Protein AF-A0A0G1CWF1-F1 (afdb_monomer)

Secondary structure (DSSP, 8-state):
-EEEE-B-TTS-BSS-HHHHHHHHHTT-EEEEES-TT-GGGHHHHTTTPEEES-HHHHHHH-SEEE-SSPPPHHHHHH--SSS-EEEE---GGG-HHHHHHHHHTTPEEEEGGGSTTHHHH-STT--HHHHHHHHHHHHHHHHHHGGGHHHH-HHHHHHEEEETTEE--HHHHHHHT--B---

Sequence (183 aa):
MTISVLQGQRHEVDMTSQSISVLVQNRHTVLIEGDATKPELRPYLNIGAYIINTKEELLDRGDLIVKTSCPDLAEIDNLSGKDKILFTEISLKKNETLIRKIIDQKISLFDYSQIKGLTKRFGPRTSRVEFSNFILPFLLELADKGLKALVEDEVLRNALMIMHGKVFNNELASLFHLPCHEF

pLDDT: mean 91.49, std 9.63, range [53.12, 98.5]

Foldseek 3Di:
DEEFFEAAPVSHTLADLVLVLVCVVVVYAYEYEDDPVDPNCVSNVVSPHHYDDDLLVRLQPHQEYEYAADDDQVSLVSNADPNREYEYADDLVVQVVVVQSCLVRQYWYFHLVLQPPPVVVDDPPDDSHVVSVVCSVVVNLCRPQNPNSVVVDPSRLSRTAGGRNAGADPVNCVVNVHDHDHD

Mean predicted aligned error: 4.01 Å

Solvent-accessible surface area (backbone atoms only — not comparable to full-atom values): 9940 Å² total; per-residue (Å²): 83,32,34,18,36,35,50,31,100,82,77,40,64,52,55,40,51,71,54,49,35,52,46,36,74,73,68,29,49,42,38,33,55,40,59,77,86,40,75,89,47,45,63,36,48,77,53,71,35,44,63,33,75,45,69,57,62,40,37,50,65,25,40,38,36,40,34,75,44,60,80,54,66,67,59,56,68,36,55,58,68,83,82,32,34,42,41,26,36,72,63,66,96,83,34,60,71,51,51,53,48,37,32,77,62,27,36,24,34,30,30,54,70,55,27,85,65,46,68,83,69,53,58,102,80,56,50,58,60,61,52,24,62,64,48,43,64,58,51,50,42,39,51,76,49,41,80,62,32,50,80,78,33,68,60,58,47,57,14,35,38,30,51,69,46,42,33,51,27,65,68,63,16,64,76,69,76,46,75,64,45,86,133

Radius of gyration: 15.62 Å; Cα contacts (8 Å, |Δi|>4): 336; chains: 1; bounding box: 34×30×42 Å

Nearest PDB structures (foldseek):
  1x13-assembly1_A  TM=8.250E-01  e=1.780E-08  Escherichia coli
  1x14-assembly1_A  TM=7.889E-01  e=1.073E-08  Escherichia coli
  1x15-assembly1_A  TM=7.879E-01  e=2.444E-08  Escherichia coli
  1x15-assembly1_B  TM=8.292E-01  e=7.640E-08  Escherichia coli
  4dio-assembly1_B  TM=8.276E-01  e=9.620E-07  Sinorhizobium meliloti SM11

Structure (mmCIF, N/CA/C/O backbone):
data_AF-A0A0G1CWF1-F1
#
_entry.id   AF-A0A0G1CWF1-F1
#
loop_
_atom_site.group_PDB
_atom_site.id
_atom_site.type_symbol
_atom_site.label_atom_id
_atom_site.label_alt_id
_atom_site.label_comp_id
_atom_site.label_asym_id
_atom_site.label_entity_id
_atom_site.label_seq_id
_atom_site.pdbx_PDB_ins_code
_atom_site.Cartn_x
_atom_site.Cartn_y
_atom_site.Cartn_z
_atom_site.occupancy
_atom_site.B_iso_or_equiv
_atom_site.auth_seq_id
_atom_site.auth_comp_id
_atom_site.auth_asym_id
_atom_site.auth_atom_id
_atom_site.pdbx_PDB_model_num
ATOM 1 N N . MET A 1 1 ? -8.438 -4.152 -9.722 1.00 94.56 1 MET A N 1
ATOM 2 C CA . MET A 1 1 ? -7.927 -2.973 -9.002 1.00 94.56 1 MET A CA 1
ATOM 3 C C . MET A 1 1 ? -6.639 -2.505 -9.665 1.00 94.56 1 MET A C 1
ATOM 5 O O . MET A 1 1 ? -5.923 -3.345 -10.212 1.00 94.56 1 MET A O 1
ATOM 9 N N . THR A 1 2 ? -6.373 -1.202 -9.654 1.00 97.81 2 THR A N 1
ATOM 10 C CA . THR A 1 2 ? -5.096 -0.609 -10.067 1.00 97.81 2 THR A CA 1
ATOM 11 C C . THR A 1 2 ? -4.207 -0.425 -8.841 1.00 97.81 2 THR A C 1
ATOM 13 O O . THR A 1 2 ? -4.623 0.182 -7.858 1.00 97.81 2 THR A O 1
ATOM 16 N N . ILE A 1 3 ? -2.988 -0.954 -8.886 1.00 98.25 3 ILE A N 1
ATOM 17 C CA . ILE A 1 3 ? -2.026 -0.933 -7.785 1.00 98.25 3 ILE A CA 1
ATOM 18 C C . ILE A 1 3 ? -0.845 -0.070 -8.204 1.00 98.25 3 ILE A C 1
ATOM 20 O O . ILE A 1 3 ? -0.201 -0.361 -9.210 1.00 98.25 3 ILE A O 1
ATOM 24 N N . SER A 1 4 ? -0.547 0.961 -7.427 1.00 97.81 4 SER A N 1
ATOM 25 C CA . SER A 1 4 ? 0.579 1.858 -7.665 1.00 97.81 4 SER A CA 1
ATOM 26 C C . SER A 1 4 ? 1.691 1.575 -6.666 1.00 97.81 4 SER A C 1
ATOM 28 O O . SER A 1 4 ? 1.478 1.653 -5.459 1.00 97.81 4 SER A O 1
ATOM 30 N N . VAL A 1 5 ? 2.881 1.251 -7.164 1.00 96.31 5 VAL A N 1
ATOM 31 C CA . VAL A 1 5 ? 4.062 0.952 -6.347 1.00 96.31 5 VAL A CA 1
ATOM 32 C C . VAL A 1 5 ? 5.087 2.054 -6.552 1.00 96.31 5 VAL A C 1
ATOM 34 O O . VAL A 1 5 ? 5.594 2.251 -7.661 1.00 96.31 5 VAL A O 1
ATOM 37 N N . LEU A 1 6 ? 5.368 2.785 -5.477 1.00 93.06 6 LEU A N 1
ATOM 38 C CA . LEU A 1 6 ? 6.311 3.894 -5.498 1.00 93.06 6 LEU A CA 1
ATOM 39 C C . LEU A 1 6 ? 7.755 3.399 -5.360 1.00 93.06 6 LEU A C 1
ATOM 41 O O . LEU A 1 6 ? 8.032 2.244 -5.018 1.00 93.06 6 LEU A O 1
ATOM 45 N N . GLN A 1 7 ? 8.690 4.299 -5.649 1.00 87.81 7 GLN A N 1
ATOM 46 C CA . GLN A 1 7 ? 10.090 4.111 -5.315 1.00 87.81 7 GLN A CA 1
ATOM 47 C C . GLN A 1 7 ? 10.358 4.563 -3.878 1.00 87.81 7 GLN A C 1
ATOM 49 O O . GLN A 1 7 ? 9.904 5.622 -3.424 1.00 87.81 7 GLN A O 1
ATOM 54 N N . GLY A 1 8 ? 11.149 3.760 -3.171 1.00 75.75 8 GLY A N 1
ATOM 55 C CA . GLY A 1 8 ? 11.673 4.103 -1.858 1.00 75.75 8 GLY A CA 1
ATOM 56 C C . GLY A 1 8 ? 12.816 5.120 -1.943 1.00 75.7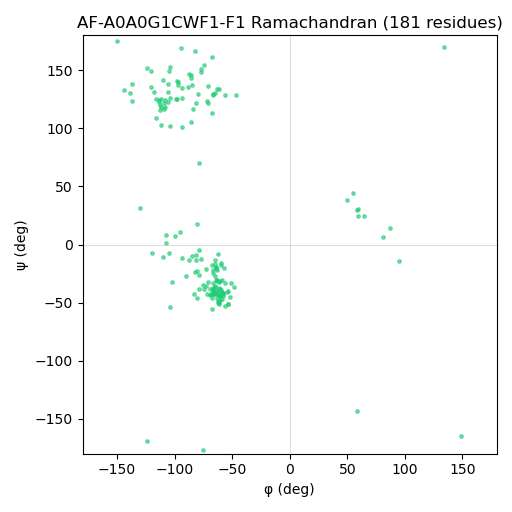5 8 GLY A C 1
ATOM 57 O O . GLY A 1 8 ? 13.233 5.563 -3.014 1.00 75.75 8 GLY A O 1
ATOM 58 N N . GLN A 1 9 ? 13.407 5.447 -0.792 1.00 65.06 9 GLN A N 1
ATOM 59 C CA . GLN A 1 9 ? 14.439 6.493 -0.671 1.00 65.06 9 GLN A CA 1
ATOM 60 C C . GLN A 1 9 ? 15.711 6.271 -1.511 1.00 65.06 9 GLN A C 1
ATOM 62 O O . GLN A 1 9 ? 16.496 7.197 -1.692 1.00 65.06 9 GLN A O 1
ATOM 67 N N . ARG A 1 10 ? 15.944 5.053 -2.013 1.00 63.88 10 ARG A N 1
ATOM 68 C CA . ARG A 1 10 ? 17.096 4.717 -2.867 1.00 63.88 10 ARG A CA 1
ATOM 69 C C . ARG A 1 10 ? 16.785 4.769 -4.367 1.00 63.88 10 ARG A C 1
ATOM 71 O O . ARG A 1 10 ? 17.613 4.321 -5.151 1.00 63.88 10 ARG A O 1
ATOM 78 N N . HIS A 1 11 ? 15.624 5.301 -4.761 1.00 71.12 11 HIS A N 1
ATOM 79 C CA . HIS A 1 11 ? 15.117 5.257 -6.143 1.00 71.12 11 HIS A CA 1
ATOM 80 C C . HIS A 1 11 ? 14.958 3.831 -6.678 1.00 71.12 11 HIS A C 1
ATOM 82 O O . HIS A 1 11 ? 15.101 3.557 -7.868 1.00 71.12 11 HIS A O 1
ATOM 88 N N . GLU A 1 12 ? 14.676 2.904 -5.769 1.00 80.44 12 GLU A N 1
ATOM 89 C CA . GLU A 1 12 ? 14.435 1.512 -6.089 1.00 80.44 12 GLU A CA 1
ATOM 90 C C . GLU A 1 12 ? 12.956 1.208 -5.867 1.00 80.44 12 GLU A C 1
ATOM 92 O O . GLU A 1 12 ? 12.359 1.697 -4.910 1.00 80.44 12 GLU A O 1
ATOM 97 N N . VAL A 1 13 ? 12.374 0.391 -6.744 1.00 83.88 13 VAL A N 1
ATOM 98 C CA . VAL A 1 13 ? 10.984 -0.062 -6.609 1.00 83.88 13 VAL A CA 1
ATOM 99 C C . VAL A 1 13 ? 10.835 -0.848 -5.310 1.00 83.88 13 VAL A C 1
ATOM 101 O O . VAL A 1 13 ? 11.650 -1.728 -5.025 1.00 83.88 13 VAL A O 1
ATOM 104 N N . ASP A 1 14 ? 9.786 -0.542 -4.552 1.00 83.75 14 ASP A N 1
ATOM 105 C CA . ASP A 1 14 ? 9.540 -1.084 -3.212 1.00 83.75 14 ASP A CA 1
ATOM 106 C C . ASP A 1 14 ? 9.221 -2.587 -3.178 1.00 83.75 14 ASP A C 1
ATOM 108 O O . ASP A 1 14 ? 9.374 -3.246 -2.148 1.00 83.75 14 ASP A O 1
ATOM 112 N N . MET A 1 15 ? 8.854 -3.152 -4.328 1.00 91.00 15 MET A N 1
ATOM 113 C CA . MET A 1 15 ? 8.596 -4.576 -4.511 1.00 91.00 15 MET A CA 1
ATOM 114 C C . MET A 1 15 ? 9.453 -5.170 -5.623 1.00 91.00 15 MET A C 1
ATOM 116 O O . MET A 1 15 ? 9.807 -4.480 -6.571 1.00 91.00 15 MET A O 1
ATOM 120 N N . THR A 1 16 ? 9.766 -6.463 -5.537 1.00 93.56 16 THR A N 1
ATOM 121 C CA . THR A 1 16 ? 10.470 -7.188 -6.607 1.00 93.56 16 THR A CA 1
ATOM 122 C C . THR A 1 16 ? 9.563 -7.489 -7.800 1.00 93.56 16 THR A C 1
ATOM 124 O O . THR A 1 16 ? 8.352 -7.664 -7.654 1.00 93.56 16 THR A O 1
ATOM 127 N N . SER A 1 17 ? 10.150 -7.647 -8.989 1.00 95.56 17 SER A N 1
ATOM 128 C CA . SER A 1 17 ? 9.401 -8.030 -10.191 1.00 95.56 17 SER A CA 1
ATOM 129 C C . SER A 1 17 ? 8.704 -9.388 -10.039 1.00 95.56 17 SER A C 1
ATOM 131 O O . SER A 1 17 ? 7.610 -9.571 -10.561 1.00 95.56 17 SER A O 1
ATOM 133 N N . GLN A 1 18 ? 9.267 -10.327 -9.273 1.00 95.88 18 GLN A N 1
ATOM 134 C CA . GLN A 1 18 ? 8.621 -11.614 -9.001 1.00 95.88 18 GLN A CA 1
ATOM 135 C C . GLN A 1 18 ? 7.292 -11.434 -8.261 1.00 95.88 18 GLN A C 1
ATOM 137 O O . GLN A 1 18 ? 6.278 -11.968 -8.713 1.00 95.88 18 GLN A O 1
ATOM 142 N N . SER A 1 19 ? 7.271 -10.656 -7.173 1.00 96.00 19 SER A N 1
ATOM 143 C CA . SER A 1 19 ? 6.039 -10.396 -6.420 1.00 96.00 19 SER A CA 1
ATOM 144 C C . SER A 1 19 ? 5.040 -9.575 -7.241 1.00 96.00 19 SER A C 1
ATOM 146 O O . SER A 1 19 ? 3.850 -9.877 -7.226 1.00 96.00 19 SER A O 1
ATOM 148 N N . ILE A 1 20 ? 5.515 -8.604 -8.035 1.00 97.19 20 ILE A N 1
ATOM 149 C CA . ILE A 1 20 ? 4.658 -7.870 -8.979 1.00 97.19 20 ILE A CA 1
ATOM 150 C C . ILE A 1 20 ? 4.025 -8.805 -10.015 1.00 97.19 20 ILE A C 1
ATOM 152 O O . ILE A 1 20 ? 2.853 -8.637 -10.344 1.00 97.19 20 ILE A O 1
ATOM 156 N N . SER A 1 21 ? 4.749 -9.819 -10.498 1.00 97.88 21 SER A N 1
ATOM 157 C CA . SER A 1 21 ? 4.205 -10.740 -11.503 1.00 97.88 21 SER A CA 1
ATOM 158 C C . SER A 1 21 ? 2.985 -11.494 -10.981 1.00 97.88 21 SER A C 1
ATOM 160 O O . SER A 1 21 ? 2.053 -11.730 -11.741 1.00 97.88 21 SER A O 1
ATOM 162 N N . VAL A 1 22 ? 2.941 -11.788 -9.677 1.00 98.19 22 VAL A N 1
ATOM 163 C CA . VAL A 1 22 ? 1.787 -12.433 -9.041 1.00 98.19 22 VAL A CA 1
ATOM 164 C C . VAL A 1 22 ? 0.576 -11.500 -9.051 1.00 98.19 22 VAL A C 1
ATOM 166 O O . VAL A 1 22 ? -0.518 -11.941 -9.390 1.00 98.19 22 VAL A O 1
ATOM 169 N N . LEU A 1 23 ? 0.755 -10.208 -8.754 1.00 98.25 23 LEU A N 1
ATOM 170 C CA . LEU A 1 23 ? -0.329 -9.219 -8.833 1.00 98.25 23 LEU A CA 1
ATOM 171 C C . LEU A 1 23 ? -0.871 -9.096 -10.267 1.00 98.25 23 LEU A C 1
ATOM 173 O O . LEU A 1 23 ? -2.085 -9.108 -10.474 1.00 98.25 23 LEU A O 1
ATOM 177 N N . VAL A 1 24 ? 0.018 -9.049 -11.266 1.00 98.25 24 VAL A N 1
ATOM 178 C CA . VAL A 1 24 ? -0.383 -8.984 -12.682 1.00 98.25 24 VAL A CA 1
ATOM 179 C C . VAL A 1 24 ? -1.102 -10.267 -13.121 1.00 98.25 24 VAL A C 1
ATOM 181 O O . VAL A 1 24 ? -2.136 -10.202 -13.785 1.00 98.25 24 VAL A O 1
ATOM 184 N N . GLN A 1 25 ? -0.610 -11.443 -12.720 1.00 97.81 25 GLN A N 1
ATOM 185 C CA . GLN A 1 25 ? -1.241 -12.737 -13.022 1.00 97.81 25 GLN A CA 1
ATOM 186 C C . GLN A 1 25 ? -2.638 -12.873 -12.400 1.00 97.81 25 GLN A C 1
ATOM 188 O O . GLN A 1 25 ? -3.517 -13.482 -13.012 1.00 97.81 25 GLN A O 1
ATOM 193 N N . ASN A 1 26 ? -2.876 -12.243 -11.244 1.00 97.94 26 ASN A N 1
ATOM 194 C CA . ASN A 1 26 ? -4.198 -12.122 -10.616 1.00 97.94 26 ASN A CA 1
ATOM 195 C C . ASN A 1 26 ? -5.063 -11.003 -11.232 1.00 97.94 26 ASN A C 1
ATOM 197 O O . ASN A 1 26 ? -6.084 -10.609 -10.679 1.00 97.94 26 ASN A O 1
ATOM 201 N N . ARG A 1 27 ? -4.711 -10.533 -12.439 1.00 97.69 27 ARG A N 1
ATOM 202 C CA . ARG A 1 27 ? -5.477 -9.564 -13.244 1.00 97.69 27 ARG A CA 1
ATOM 203 C C . ARG A 1 27 ? -5.593 -8.176 -12.611 1.00 97.69 27 ARG A C 1
ATOM 205 O O . ARG A 1 27 ? -6.512 -7.422 -12.942 1.00 97.69 27 ARG A O 1
ATOM 212 N N . HIS A 1 28 ? -4.662 -7.808 -11.737 1.00 98.38 28 HIS A N 1
ATOM 213 C CA . HIS A 1 28 ? -4.523 -6.428 -11.293 1.00 98.38 28 HIS A CA 1
ATOM 214 C C . HIS A 1 28 ? -3.646 -5.638 -12.265 1.00 98.38 28 HIS A C 1
ATOM 216 O O . HIS A 1 28 ? -2.659 -6.145 -12.800 1.00 98.38 28 HIS A O 1
ATOM 222 N N . THR A 1 29 ? -3.991 -4.369 -12.473 1.00 98.44 29 THR A N 1
ATOM 223 C CA . THR A 1 29 ? -3.128 -3.440 -13.207 1.00 98.44 29 THR A CA 1
ATOM 224 C C . THR A 1 29 ? -2.076 -2.929 -12.242 1.00 98.44 29 THR A C 1
ATOM 226 O O . THR A 1 29 ? -2.437 -2.325 -11.238 1.00 98.44 29 THR A O 1
ATOM 229 N N . VAL A 1 30 ? -0.793 -3.132 -12.536 1.00 98.50 30 VAL A N 1
ATOM 230 C CA . VAL A 1 30 ? 0.291 -2.616 -11.692 1.00 98.50 30 VAL A CA 1
ATOM 231 C C . VAL A 1 30 ? 0.992 -1.456 -12.388 1.00 98.50 30 VAL A C 1
ATOM 233 O O . VAL A 1 30 ? 1.476 -1.603 -13.511 1.00 98.50 30 VAL A O 1
ATOM 236 N N . LEU A 1 31 ? 1.052 -0.317 -11.703 1.00 98.38 31 LEU A N 1
ATOM 237 C CA . LEU A 1 31 ? 1.784 0.884 -12.083 1.00 98.38 31 LEU A CA 1
ATOM 238 C C . LEU A 1 31 ? 3.029 1.001 -11.197 1.00 98.38 31 LEU A C 1
ATOM 240 O O . LEU A 1 31 ? 2.936 0.888 -9.977 1.00 98.38 31 LEU A O 1
ATOM 244 N N . ILE A 1 32 ? 4.188 1.230 -11.800 1.00 97.50 32 ILE A N 1
ATOM 245 C CA . ILE A 1 32 ? 5.473 1.360 -11.112 1.00 97.50 32 ILE A CA 1
ATOM 246 C C . ILE A 1 32 ? 6.023 2.759 -11.360 1.00 97.50 32 ILE A C 1
ATOM 248 O O . ILE A 1 32 ? 6.095 3.202 -12.507 1.00 97.50 32 ILE A O 1
ATOM 252 N N . GLU A 1 33 ? 6.450 3.438 -10.300 1.00 96.00 33 GLU A N 1
ATOM 253 C CA . GLU A 1 33 ? 7.122 4.731 -10.418 1.00 96.00 33 GLU A CA 1
ATOM 254 C C . GLU A 1 33 ? 8.488 4.566 -11.099 1.00 96.00 33 GLU A C 1
ATOM 256 O O . GLU A 1 33 ? 9.318 3.747 -10.686 1.00 96.00 33 GLU A O 1
ATOM 261 N N . GLY A 1 34 ? 8.745 5.376 -12.127 1.00 94.56 34 GLY A N 1
ATOM 262 C CA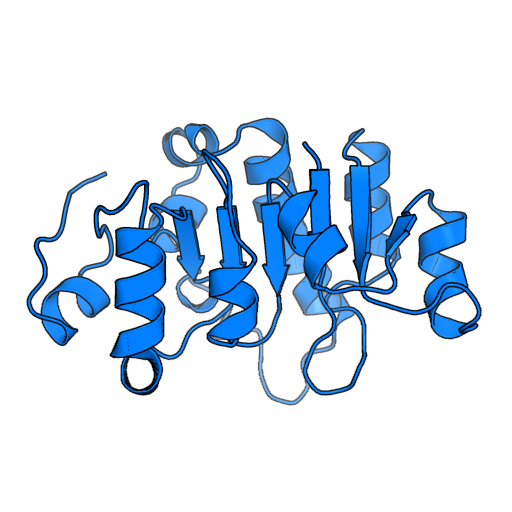 . GLY A 1 34 ? 10.073 5.541 -12.703 1.00 94.56 34 GLY A CA 1
ATOM 263 C C . GLY A 1 34 ? 10.079 5.843 -14.196 1.00 94.56 34 GLY A C 1
ATOM 264 O O . GLY A 1 34 ? 9.071 6.187 -14.799 1.00 94.56 34 GLY A O 1
ATOM 265 N N . ASP A 1 35 ? 11.251 5.680 -14.801 1.00 93.31 35 ASP A N 1
ATOM 266 C CA . ASP A 1 35 ? 11.490 5.977 -16.211 1.00 93.31 35 ASP A CA 1
ATOM 267 C C . ASP A 1 35 ? 11.666 4.671 -16.995 1.00 93.31 35 ASP A C 1
ATOM 269 O O . ASP A 1 35 ? 12.602 3.912 -16.748 1.00 93.31 35 ASP A O 1
ATOM 273 N N . ALA A 1 36 ? 10.783 4.410 -17.962 1.00 91.94 36 ALA A N 1
ATOM 274 C CA . ALA A 1 36 ? 10.785 3.181 -18.758 1.00 91.94 36 ALA A CA 1
ATOM 275 C C . ALA A 1 36 ? 12.088 2.946 -19.550 1.00 91.94 36 ALA A C 1
ATOM 277 O O . ALA A 1 36 ? 12.348 1.823 -19.986 1.00 91.94 36 ALA A O 1
ATOM 278 N N . THR A 1 37 ? 12.919 3.978 -19.740 1.00 93.62 37 THR A N 1
ATOM 279 C CA . THR A 1 37 ? 14.229 3.854 -20.397 1.00 93.62 37 THR A CA 1
ATOM 280 C C . THR A 1 37 ? 15.272 3.151 -19.521 1.00 93.62 37 THR A C 1
ATOM 282 O O . THR A 1 37 ? 16.241 2.589 -20.042 1.00 93.62 37 THR A O 1
ATOM 285 N N . LYS A 1 38 ? 15.060 3.124 -18.199 1.00 93.12 38 LYS A N 1
ATOM 286 C CA . LYS A 1 38 ? 15.981 2.559 -17.212 1.00 93.12 38 LYS A CA 1
ATOM 287 C C . LYS A 1 38 ? 16.034 1.023 -17.279 1.00 93.12 38 LYS A C 1
ATOM 289 O O . LYS A 1 38 ? 15.003 0.364 -17.100 1.00 93.12 38 LYS A O 1
ATOM 294 N N . PRO A 1 39 ? 17.212 0.407 -17.515 1.00 93.50 39 PRO A N 1
ATOM 295 C CA . PRO A 1 39 ? 17.343 -1.047 -17.637 1.00 93.50 39 PRO A CA 1
ATOM 296 C C . PRO A 1 39 ? 16.831 -1.838 -16.427 1.00 93.50 39 PRO A C 1
ATOM 298 O O . PRO A 1 39 ? 16.289 -2.929 -16.601 1.00 93.50 39 PRO A O 1
ATOM 301 N N . GLU A 1 40 ? 16.960 -1.288 -15.222 1.00 91.94 40 GLU A N 1
ATOM 302 C CA . GLU A 1 40 ? 16.495 -1.878 -13.966 1.00 91.94 40 GLU A CA 1
ATOM 303 C C . GLU A 1 40 ? 14.969 -2.036 -13.886 1.00 91.94 40 GLU A C 1
ATOM 305 O O . GLU A 1 40 ? 14.486 -2.868 -13.117 1.00 91.94 40 GLU A O 1
ATOM 310 N N . LEU A 1 41 ? 14.207 -1.300 -14.707 1.00 94.94 41 LEU A N 1
ATOM 311 C CA . LEU A 1 41 ? 12.746 -1.402 -14.774 1.00 94.94 41 LEU A CA 1
ATOM 312 C C . LEU A 1 41 ? 12.250 -2.376 -15.853 1.00 94.94 41 LEU A C 1
ATOM 314 O O . LEU A 1 41 ? 11.089 -2.788 -15.827 1.00 94.94 41 LEU A O 1
ATOM 318 N N . ARG A 1 42 ? 13.129 -2.835 -16.758 1.00 95.88 42 ARG A N 1
ATOM 319 C CA . ARG A 1 42 ? 12.782 -3.828 -17.795 1.00 95.88 42 ARG A CA 1
ATOM 320 C C . ARG A 1 42 ? 12.146 -5.107 -17.238 1.00 95.88 42 ARG A C 1
ATOM 322 O O . ARG A 1 42 ? 11.193 -5.580 -17.853 1.00 95.88 42 ARG A O 1
ATOM 329 N N . PRO A 1 43 ? 12.590 -5.669 -16.094 1.00 96.56 43 PRO A N 1
ATOM 330 C CA . PRO A 1 43 ? 11.932 -6.837 -15.517 1.00 96.56 43 PRO A CA 1
ATOM 331 C C . PRO A 1 43 ? 10.452 -6.616 -15.184 1.00 96.56 43 PRO A C 1
ATOM 333 O O . PRO A 1 43 ? 9.692 -7.573 -15.261 1.00 96.56 43 PRO A O 1
ATOM 336 N N . TYR A 1 44 ? 10.038 -5.390 -14.843 1.00 97.00 44 TYR A N 1
ATOM 337 C CA . TYR A 1 44 ? 8.638 -5.055 -14.551 1.00 97.00 44 TYR A CA 1
ATOM 338 C C . TYR A 1 44 ? 7.820 -4.874 -15.839 1.00 97.00 44 TYR A C 1
ATOM 340 O O . TYR A 1 44 ? 6.692 -5.351 -15.928 1.00 97.00 44 TYR A O 1
ATOM 348 N N . LEU A 1 45 ? 8.407 -4.270 -16.876 1.00 96.12 45 LEU A N 1
ATOM 349 C CA . LEU A 1 45 ? 7.776 -4.180 -18.200 1.00 96.12 45 LEU A CA 1
ATOM 350 C C . LEU A 1 45 ? 7.515 -5.569 -18.802 1.00 96.12 45 LEU A C 1
ATOM 352 O O . LEU A 1 45 ? 6.428 -5.840 -19.305 1.00 96.12 45 LEU A O 1
ATOM 356 N N . ASN A 1 46 ? 8.490 -6.477 -18.697 1.00 97.38 46 ASN A N 1
ATOM 357 C CA . ASN A 1 46 ? 8.410 -7.827 -19.266 1.00 97.38 46 ASN A CA 1
ATOM 358 C C . ASN A 1 46 ? 7.295 -8.693 -18.659 1.00 97.38 46 ASN A C 1
ATOM 360 O O . ASN A 1 46 ? 6.875 -9.667 -19.278 1.00 97.38 46 ASN A O 1
ATOM 364 N N . ILE A 1 47 ? 6.833 -8.358 -17.453 1.00 97.44 47 ILE A N 1
ATOM 365 C CA . ILE A 1 47 ? 5.744 -9.058 -16.758 1.00 97.44 47 ILE A CA 1
ATOM 366 C C . ILE A 1 47 ? 4.401 -8.331 -16.892 1.00 97.44 47 ILE A C 1
ATOM 368 O O . ILE A 1 47 ? 3.442 -8.737 -16.246 1.00 97.44 47 ILE A O 1
ATOM 372 N N . GLY A 1 48 ? 4.320 -7.275 -17.710 1.00 96.81 48 GLY A N 1
ATOM 373 C CA . GLY A 1 48 ? 3.078 -6.549 -17.988 1.00 96.81 48 GLY A CA 1
ATOM 374 C C . GLY A 1 48 ? 2.741 -5.421 -17.010 1.00 96.81 48 GLY A C 1
ATOM 375 O O . GLY A 1 48 ? 1.608 -4.942 -17.025 1.00 96.81 48 GLY A O 1
ATOM 376 N N . ALA A 1 49 ? 3.685 -4.983 -16.169 1.00 97.94 49 ALA A N 1
ATOM 377 C CA . ALA A 1 49 ? 3.507 -3.763 -15.385 1.00 97.94 49 ALA A CA 1
ATOM 378 C C . ALA A 1 49 ? 3.733 -2.516 -16.258 1.00 97.94 49 ALA A C 1
ATOM 380 O O . ALA A 1 49 ? 4.523 -2.533 -17.205 1.00 97.94 49 ALA A O 1
ATOM 381 N N . TYR A 1 50 ? 3.073 -1.416 -15.910 1.00 98.19 50 TYR A N 1
ATOM 382 C CA . TYR A 1 50 ? 3.244 -0.124 -16.570 1.00 98.19 50 TYR A CA 1
ATOM 383 C C . TYR A 1 50 ? 4.222 0.736 -15.777 1.00 98.19 50 TYR A C 1
ATOM 385 O O . TYR A 1 50 ? 4.133 0.803 -14.554 1.00 98.19 50 TYR A O 1
ATOM 393 N N . ILE A 1 51 ? 5.132 1.421 -16.464 1.00 97.69 51 ILE A N 1
ATOM 394 C CA . ILE A 1 51 ? 6.047 2.375 -15.835 1.00 97.69 51 ILE A CA 1
ATOM 395 C C . ILE A 1 51 ? 5.482 3.783 -16.016 1.00 97.69 51 ILE A C 1
ATOM 397 O O . ILE A 1 51 ? 5.209 4.187 -17.147 1.00 97.69 51 ILE A O 1
ATOM 401 N N . ILE A 1 52 ? 5.303 4.509 -14.914 1.00 97.44 52 ILE A N 1
ATOM 402 C CA . ILE A 1 52 ? 4.736 5.859 -14.882 1.00 97.44 52 ILE A CA 1
ATOM 403 C C . ILE A 1 52 ? 5.800 6.834 -14.382 1.00 97.44 52 ILE A C 1
ATOM 405 O O . ILE A 1 52 ? 6.376 6.651 -13.308 1.00 97.44 52 ILE A O 1
ATOM 409 N N . ASN A 1 53 ? 6.050 7.879 -15.172 1.00 94.75 53 ASN A N 1
ATOM 410 C CA . ASN A 1 53 ? 7.188 8.778 -14.971 1.00 94.75 53 ASN A CA 1
ATOM 411 C C . ASN A 1 53 ? 6.902 9.935 -14.003 1.00 94.75 53 ASN A C 1
ATOM 413 O O . ASN A 1 53 ? 7.830 10.609 -13.562 1.00 94.75 53 ASN A O 1
ATOM 417 N N . THR A 1 54 ? 5.634 10.179 -13.661 1.00 93.44 54 THR A N 1
ATOM 418 C CA . THR A 1 54 ? 5.242 11.216 -12.701 1.00 93.44 54 THR A CA 1
ATOM 419 C C . THR A 1 54 ? 4.495 10.604 -11.520 1.00 93.44 54 THR A C 1
ATOM 421 O O . THR A 1 54 ? 3.604 9.767 -11.679 1.00 93.44 54 THR A O 1
ATOM 424 N N . LYS A 1 55 ? 4.850 11.037 -10.304 1.00 93.00 55 LYS A N 1
ATOM 425 C CA . LYS A 1 55 ? 4.154 10.609 -9.082 1.00 93.00 55 LYS A CA 1
ATOM 426 C C . LYS A 1 55 ? 2.684 11.017 -9.093 1.00 93.00 55 LYS A C 1
ATOM 428 O O . LYS A 1 55 ? 1.846 10.252 -8.643 1.00 93.00 55 LYS A O 1
ATOM 433 N N . GLU A 1 56 ? 2.383 12.197 -9.624 1.00 93.88 56 GLU A N 1
ATOM 434 C CA . GLU A 1 56 ? 1.022 12.727 -9.740 1.00 93.88 56 GLU A CA 1
ATOM 435 C C . GLU A 1 56 ? 0.116 11.768 -10.520 1.00 93.88 56 GLU A C 1
ATOM 437 O O . GLU A 1 56 ? -0.905 11.338 -9.992 1.00 93.88 56 GLU A O 1
ATOM 442 N N . GLU A 1 57 ? 0.524 11.343 -11.724 1.00 94.75 57 GLU A N 1
ATOM 443 C CA . GLU A 1 57 ? -0.254 10.385 -12.522 1.00 94.75 57 GLU A CA 1
ATOM 444 C C . GLU A 1 57 ? -0.361 9.025 -11.817 1.00 94.75 57 GLU A C 1
ATOM 446 O O . GLU A 1 57 ? -1.420 8.394 -11.803 1.00 94.75 57 GLU A O 1
ATOM 451 N N . LEU A 1 58 ? 0.733 8.560 -11.211 1.00 95.44 58 LEU A N 1
ATOM 452 C CA . LEU A 1 58 ? 0.768 7.270 -10.530 1.00 95.44 58 LEU A CA 1
ATOM 453 C C . LEU A 1 58 ? -0.187 7.222 -9.323 1.00 95.44 58 LEU A C 1
ATOM 455 O O . LEU A 1 58 ? -0.876 6.218 -9.124 1.00 95.44 58 LEU A O 1
ATOM 459 N N . LEU A 1 59 ? -0.246 8.292 -8.531 1.00 95.50 59 LEU A N 1
ATOM 460 C CA . LEU A 1 59 ? -1.114 8.410 -7.354 1.00 95.50 59 LEU A CA 1
ATOM 461 C C . LEU A 1 59 ? -2.582 8.638 -7.747 1.00 95.50 59 LEU A C 1
ATOM 463 O O . LEU A 1 59 ? -3.481 8.031 -7.155 1.00 95.50 59 LEU A O 1
ATOM 467 N N . ASP A 1 60 ? -2.827 9.433 -8.790 1.00 94.19 60 ASP A N 1
ATOM 468 C CA . ASP A 1 60 ? -4.166 9.671 -9.339 1.00 94.19 60 ASP A CA 1
ATOM 469 C C . ASP A 1 60 ? -4.809 8.374 -9.855 1.00 94.19 60 ASP A C 1
ATOM 471 O O . ASP A 1 60 ? -5.956 8.061 -9.528 1.00 94.19 60 ASP A O 1
ATOM 475 N N . ARG A 1 61 ? -4.044 7.540 -10.568 1.00 94.88 61 ARG A N 1
ATOM 476 C CA . ARG A 1 61 ? -4.557 6.300 -11.174 1.00 94.88 61 ARG A CA 1
ATOM 477 C C . ARG A 1 61 ? -4.643 5.104 -10.220 1.00 94.88 61 ARG A C 1
ATOM 479 O O . ARG A 1 61 ? -5.391 4.171 -10.504 1.00 94.88 61 ARG A O 1
ATOM 486 N N . GLY A 1 62 ? -3.865 5.082 -9.138 1.00 96.38 62 GLY A N 1
ATOM 487 C CA . GLY A 1 62 ? -3.780 3.931 -8.229 1.00 96.38 62 GLY A CA 1
ATOM 488 C C . GLY A 1 62 ? -4.941 3.850 -7.243 1.00 96.38 62 GLY A C 1
ATOM 489 O O . GLY A 1 62 ? -5.210 4.818 -6.550 1.00 96.38 62 GLY A O 1
ATOM 490 N N . ASP A 1 63 ? -5.607 2.708 -7.115 1.00 97.25 63 ASP A N 1
ATOM 491 C CA . ASP A 1 63 ? -6.617 2.487 -6.068 1.00 97.25 63 ASP A CA 1
ATOM 492 C C . ASP A 1 63 ? -5.946 2.073 -4.746 1.00 97.25 63 ASP A C 1
ATOM 494 O O . ASP A 1 63 ? -6.291 2.568 -3.673 1.00 97.25 63 ASP A O 1
ATOM 498 N N . LEU A 1 64 ? -4.950 1.186 -4.852 1.00 97.88 64 LEU A N 1
ATOM 499 C CA . LEU A 1 64 ? -4.089 0.723 -3.766 1.00 97.88 64 LEU A CA 1
ATOM 500 C C . LEU A 1 64 ? -2.663 1.222 -4.000 1.00 97.88 64 LEU A C 1
ATOM 502 O O . LEU A 1 64 ? -2.040 0.898 -5.010 1.00 97.88 64 LEU A O 1
ATOM 506 N N . ILE A 1 65 ? -2.145 1.996 -3.058 1.00 97.69 65 ILE A N 1
ATOM 507 C CA . ILE A 1 65 ? -0.834 2.627 -3.129 1.00 97.69 65 ILE A CA 1
ATOM 508 C C . ILE A 1 65 ? 0.092 1.943 -2.136 1.00 97.69 65 ILE A C 1
ATOM 510 O O . ILE A 1 65 ? -0.194 1.902 -0.941 1.00 97.69 65 ILE A O 1
ATOM 514 N N . VAL A 1 66 ? 1.201 1.408 -2.640 1.00 96.44 66 VAL A N 1
ATOM 515 C CA . VAL A 1 66 ? 2.187 0.648 -1.870 1.00 96.44 66 VAL A CA 1
ATOM 516 C C . VAL A 1 66 ? 3.491 1.431 -1.816 1.00 96.44 66 VAL A C 1
ATOM 518 O O . VAL A 1 66 ? 4.057 1.773 -2.859 1.00 96.44 66 VAL A O 1
ATOM 521 N N . LYS A 1 67 ? 3.972 1.691 -0.597 1.00 92.75 67 LYS A N 1
ATOM 522 C CA . LYS A 1 67 ? 5.238 2.392 -0.355 1.00 92.75 67 LYS A CA 1
ATOM 523 C C . LYS A 1 67 ? 5.953 1.813 0.869 1.00 92.75 67 LYS A C 1
ATOM 525 O O . LYS A 1 67 ? 5.323 1.623 1.899 1.00 92.75 67 LYS A O 1
ATOM 530 N N . THR A 1 68 ? 7.255 1.531 0.793 1.00 87.56 68 THR A N 1
ATOM 531 C CA . THR A 1 68 ? 8.043 0.992 1.929 1.00 87.56 68 THR A CA 1
ATOM 532 C C . THR A 1 68 ? 8.564 2.067 2.880 1.00 87.56 68 THR A C 1
ATOM 534 O O . THR A 1 68 ? 9.120 1.787 3.939 1.00 87.56 68 THR A O 1
ATOM 537 N N . SER A 1 69 ? 8.448 3.328 2.491 1.00 87.38 69 SER A N 1
ATOM 538 C CA . SER A 1 69 ? 8.858 4.457 3.311 1.00 87.38 69 SER A CA 1
ATOM 539 C C . SER A 1 69 ? 7.663 5.348 3.571 1.00 87.38 69 SER A C 1
ATOM 541 O O . SER A 1 69 ? 6.827 5.501 2.686 1.00 87.38 69 SER A O 1
ATOM 543 N N . CYS A 1 70 ? 7.646 6.011 4.725 1.00 90.44 70 CYS A N 1
ATOM 544 C CA . CYS A 1 70 ? 6.636 7.016 5.036 1.00 90.44 70 CYS A CA 1
ATOM 545 C C . CYS A 1 70 ? 6.454 7.988 3.857 1.00 90.44 70 CYS A C 1
ATOM 547 O O . CYS A 1 70 ? 7.462 8.514 3.365 1.00 90.44 70 CYS A O 1
ATOM 549 N N . PRO A 1 71 ? 5.213 8.213 3.395 1.00 93.31 71 PRO A N 1
ATOM 550 C CA . PRO A 1 71 ? 4.958 9.170 2.338 1.00 93.31 71 PRO A CA 1
ATOM 551 C C . PRO A 1 71 ? 5.230 10.594 2.813 1.00 93.31 71 PRO A C 1
ATOM 553 O O . PRO A 1 71 ? 5.268 10.865 4.018 1.00 93.31 71 PRO A O 1
ATOM 556 N N . ASP A 1 72 ? 5.408 11.500 1.860 1.00 93.06 72 ASP A N 1
ATOM 557 C CA . ASP A 1 72 ? 5.475 12.933 2.130 1.00 93.06 72 ASP A CA 1
ATOM 558 C C . ASP A 1 72 ? 4.105 13.619 1.963 1.00 93.06 72 ASP A C 1
ATOM 560 O O . ASP A 1 72 ? 3.129 13.035 1.490 1.00 93.06 72 ASP A O 1
ATOM 564 N N . LEU A 1 73 ? 4.005 14.879 2.3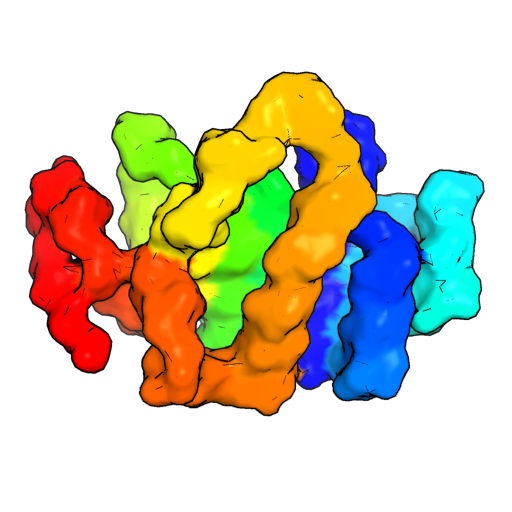97 1.00 94.06 73 LEU A N 1
ATOM 565 C CA . LEU A 1 73 ? 2.747 15.630 2.330 1.00 94.06 73 LEU A CA 1
ATOM 566 C C . LEU A 1 73 ? 2.257 15.865 0.895 1.00 94.06 73 LEU A C 1
ATOM 568 O O . LEU A 1 73 ? 1.045 15.946 0.707 1.00 94.06 73 LEU A O 1
ATOM 572 N N . ALA A 1 74 ? 3.165 15.970 -0.080 1.00 93.38 74 ALA A N 1
ATOM 573 C CA . ALA A 1 74 ? 2.819 16.189 -1.481 1.00 93.38 74 ALA A CA 1
ATOM 574 C C . ALA A 1 74 ? 2.283 14.902 -2.128 1.00 93.38 74 ALA A C 1
ATOM 576 O O . ALA A 1 74 ? 1.356 14.943 -2.932 1.00 93.38 74 ALA A O 1
ATOM 577 N N . GLU A 1 75 ? 2.811 13.741 -1.739 1.00 95.00 75 GLU A N 1
ATOM 578 C CA . GLU A 1 75 ? 2.252 12.442 -2.113 1.00 95.00 75 GLU A CA 1
ATOM 579 C C . GLU A 1 75 ? 0.820 12.300 -1.583 1.00 95.00 75 GLU A C 1
ATOM 581 O O . GLU A 1 75 ? -0.070 11.913 -2.334 1.00 95.00 75 GLU A O 1
ATOM 586 N N . ILE A 1 76 ? 0.561 12.696 -0.333 1.00 95.25 76 ILE A N 1
ATOM 587 C CA . ILE A 1 76 ? -0.801 12.699 0.221 1.00 95.25 76 ILE A CA 1
ATOM 588 C C . ILE A 1 76 ? -1.707 13.726 -0.485 1.00 95.25 76 ILE A C 1
ATOM 590 O O . ILE A 1 76 ? -2.852 13.412 -0.790 1.00 95.25 76 ILE A O 1
ATOM 594 N N . ASP A 1 77 ? -1.214 14.921 -0.829 1.00 93.31 77 ASP A N 1
ATOM 595 C CA . ASP A 1 77 ? -1.974 15.889 -1.646 1.00 93.31 77 ASP A CA 1
ATOM 596 C C . ASP A 1 77 ? -2.472 15.292 -2.966 1.00 93.31 77 ASP A C 1
ATOM 598 O O . ASP A 1 77 ? -3.613 15.526 -3.363 1.00 93.31 77 ASP A O 1
ATOM 602 N N . ASN A 1 78 ? -1.625 14.492 -3.611 1.00 92.75 78 ASN A N 1
ATOM 603 C CA . ASN A 1 78 ? -1.911 13.868 -4.897 1.00 92.75 78 ASN A CA 1
ATOM 604 C C . ASN A 1 78 ? -2.765 12.595 -4.788 1.00 92.75 78 ASN A C 1
ATOM 606 O O . ASN A 1 78 ? -3.258 12.096 -5.801 1.00 92.75 78 ASN A O 1
ATOM 610 N N . LEU A 1 79 ? -2.999 12.077 -3.579 1.00 91.06 79 LEU A N 1
ATOM 611 C CA . LEU A 1 79 ? -3.965 11.006 -3.332 1.00 91.06 79 LEU A CA 1
ATOM 612 C C . LEU A 1 79 ? -5.387 11.573 -3.301 1.00 91.06 79 LEU A C 1
ATOM 614 O O . LEU A 1 79 ? -6.047 11.638 -2.266 1.00 91.06 79 LEU A O 1
ATOM 618 N N . SER A 1 80 ? -5.872 11.980 -4.471 1.00 78.69 80 SER A N 1
ATOM 619 C CA . SER A 1 80 ? -7.250 12.428 -4.653 1.00 78.69 80 SER A CA 1
ATOM 620 C C . SER A 1 80 ? -8.120 11.295 -5.205 1.00 78.69 80 SER A C 1
ATOM 622 O O . SER A 1 80 ? -7.678 10.494 -6.026 1.00 78.69 80 SER A O 1
ATOM 624 N N . GLY A 1 81 ? -9.358 11.181 -4.727 1.00 79.56 81 GLY A N 1
ATOM 625 C CA . GLY A 1 81 ? -10.294 10.148 -5.174 1.00 79.56 81 GLY A CA 1
ATOM 626 C C . GLY A 1 81 ? -11.012 9.454 -4.025 1.00 79.56 81 GLY A C 1
ATOM 627 O O . GLY A 1 81 ? -10.703 9.650 -2.852 1.00 79.56 81 GLY A O 1
ATOM 628 N N . LYS A 1 82 ? -12.024 8.658 -4.367 1.00 83.56 82 LYS A N 1
ATOM 629 C CA . LYS A 1 82 ? -12.776 7.874 -3.383 1.00 83.56 82 LYS A CA 1
ATOM 630 C C . LYS A 1 82 ? -12.088 6.537 -3.152 1.00 83.56 82 LYS A C 1
ATOM 632 O O . LYS A 1 82 ? -11.512 5.979 -4.077 1.00 83.56 82 LYS A O 1
ATOM 637 N N . ASP A 1 83 ? -12.185 6.044 -1.921 1.00 88.62 83 ASP A N 1
ATOM 638 C CA . ASP A 1 83 ? -11.802 4.679 -1.545 1.00 88.62 83 ASP A CA 1
ATOM 639 C C . ASP A 1 83 ? -10.329 4.314 -1.811 1.00 88.62 83 ASP A C 1
ATOM 641 O O . ASP A 1 83 ? -9.991 3.137 -1.920 1.00 88.62 83 ASP A O 1
ATOM 645 N N . LYS A 1 84 ? -9.439 5.317 -1.856 1.00 95.69 84 LYS A N 1
ATOM 646 C CA . LYS A 1 84 ? -7.988 5.113 -1.942 1.00 95.69 84 LYS A CA 1
ATOM 647 C C . LYS A 1 84 ? -7.482 4.383 -0.701 1.00 95.69 84 LYS A C 1
ATOM 649 O O . LYS A 1 84 ? -7.806 4.759 0.433 1.00 95.69 84 LYS A O 1
ATOM 654 N N . ILE A 1 85 ? -6.645 3.378 -0.926 1.00 97.88 85 ILE A N 1
ATOM 655 C CA . ILE A 1 85 ? -5.969 2.614 0.118 1.00 97.88 85 ILE A CA 1
ATOM 656 C C . ILE A 1 85 ? -4.479 2.931 0.049 1.00 97.88 85 ILE A C 1
ATOM 658 O O . ILE A 1 85 ? -3.849 2.761 -0.989 1.00 97.88 85 ILE A O 1
ATOM 662 N N . LEU A 1 86 ? -3.910 3.368 1.163 1.00 97.62 86 LEU A N 1
ATOM 663 C CA . LEU A 1 86 ? -2.485 3.600 1.331 1.00 97.62 86 LEU A CA 1
ATOM 664 C C . LEU A 1 86 ? -1.917 2.529 2.264 1.00 97.62 86 LEU A C 1
ATOM 666 O O . LEU A 1 86 ? -2.283 2.465 3.436 1.00 97.62 86 LEU A O 1
ATOM 670 N N . PHE A 1 87 ? -1.018 1.705 1.738 1.00 97.38 87 PHE A N 1
ATOM 671 C CA . PHE A 1 87 ? -0.329 0.637 2.453 1.00 97.38 87 PHE A CA 1
ATOM 672 C C . PHE A 1 87 ? 1.155 0.996 2.585 1.00 97.38 87 PHE A C 1
ATOM 674 O O . PHE A 1 87 ? 1.918 0.920 1.619 1.00 97.38 87 PHE A O 1
ATOM 681 N N . THR A 1 88 ? 1.555 1.440 3.777 1.00 94.69 88 THR A N 1
ATOM 682 C CA . THR A 1 88 ? 2.893 1.995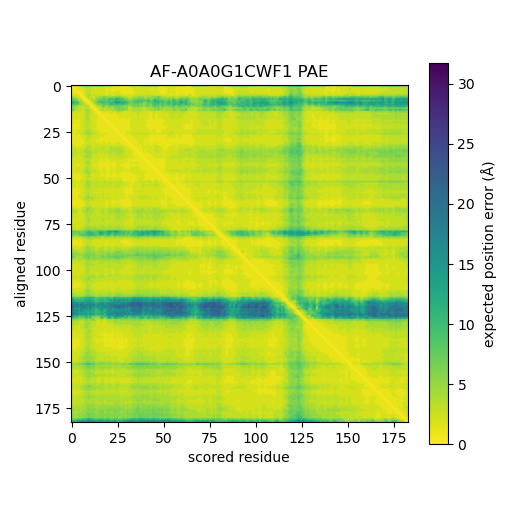 4.039 1.00 94.69 88 THR A CA 1
ATOM 683 C C . THR A 1 88 ? 3.342 1.736 5.473 1.00 94.69 88 THR A C 1
ATOM 685 O O . THR A 1 88 ? 2.576 1.229 6.280 1.00 94.69 88 THR A O 1
ATOM 688 N N . GLU A 1 89 ? 4.573 2.101 5.815 1.00 90.81 89 GLU A N 1
ATOM 689 C CA . GLU A 1 89 ? 4.999 2.315 7.201 1.00 90.81 89 GLU A CA 1
ATOM 690 C C . GLU A 1 89 ? 4.929 3.799 7.550 1.00 90.81 89 GLU A C 1
ATOM 692 O O . GLU A 1 89 ? 5.305 4.650 6.738 1.00 90.81 89 GLU A O 1
ATOM 697 N N . ILE A 1 90 ? 4.477 4.123 8.764 1.00 91.56 90 ILE A N 1
ATOM 698 C CA . ILE A 1 90 ? 4.401 5.504 9.244 1.00 91.56 90 ILE A CA 1
ATOM 699 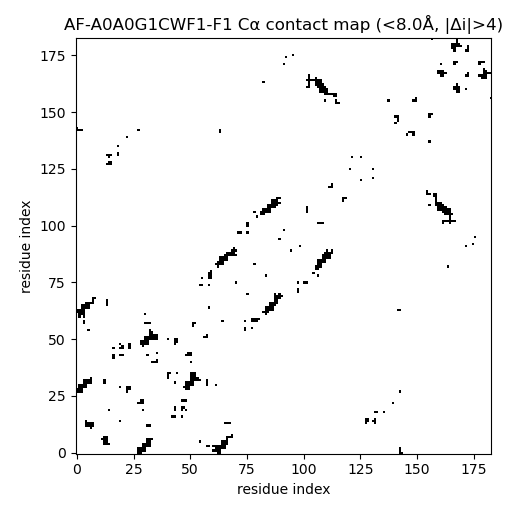C C . ILE A 1 90 ? 4.849 5.628 10.702 1.00 91.56 90 ILE A C 1
ATOM 701 O O . ILE A 1 90 ? 4.376 4.947 11.602 1.00 91.56 90 ILE A O 1
ATOM 705 N N . SER A 1 91 ? 5.745 6.581 10.971 1.00 91.12 91 SER A N 1
ATOM 706 C CA . SER A 1 91 ? 6.109 6.932 12.347 1.00 91.12 91 SER A CA 1
ATOM 707 C C . SER A 1 91 ? 5.126 7.961 12.901 1.00 91.12 91 SER A C 1
ATOM 709 O O . SER A 1 91 ? 5.211 9.136 12.540 1.00 91.12 91 SER A O 1
ATOM 711 N N . LEU A 1 92 ? 4.222 7.548 13.795 1.00 91.00 92 LEU A N 1
ATOM 712 C CA . LEU A 1 92 ? 3.159 8.421 14.313 1.00 91.00 92 LEU A CA 1
ATOM 713 C C . LEU A 1 92 ? 3.710 9.733 14.895 1.00 91.00 92 LEU A C 1
ATOM 715 O O . LEU A 1 92 ? 3.344 10.815 14.449 1.00 91.00 92 LEU A O 1
ATOM 719 N N . LYS A 1 93 ? 4.695 9.657 15.798 1.00 90.62 93 LYS A N 1
ATOM 720 C CA . LYS A 1 93 ? 5.256 10.818 16.522 1.00 90.62 93 LYS A CA 1
ATOM 721 C C . LYS A 1 93 ? 5.826 11.934 15.637 1.00 90.62 93 LYS A C 1
ATOM 723 O O . LYS A 1 93 ? 6.004 13.044 16.124 1.00 90.62 93 LYS A O 1
ATOM 728 N N . LYS A 1 94 ? 6.167 11.646 14.379 1.00 92.06 94 LYS A N 1
ATOM 729 C CA . LYS A 1 94 ? 6.793 12.609 13.458 1.00 92.06 94 LYS A CA 1
ATOM 730 C C . LYS A 1 94 ? 5.840 13.145 12.392 1.00 92.06 94 LYS A C 1
ATOM 732 O O . LYS A 1 94 ? 6.228 14.038 11.651 1.00 92.06 94 LYS A O 1
ATOM 737 N N . ASN A 1 95 ? 4.627 12.601 12.298 1.00 94.25 95 ASN A N 1
ATOM 738 C CA . ASN A 1 95 ? 3.780 12.749 11.115 1.00 94.25 95 ASN A CA 1
ATOM 739 C C . ASN A 1 95 ? 2.353 13.208 11.440 1.00 94.25 95 ASN A C 1
ATOM 741 O O . ASN A 1 95 ? 1.425 12.867 10.715 1.00 94.25 95 ASN A O 1
ATOM 745 N N . GLU A 1 96 ? 2.157 14.001 12.498 1.00 94.88 96 GLU A N 1
ATOM 746 C CA . GLU A 1 96 ? 0.823 14.488 12.882 1.00 94.88 96 GLU A CA 1
ATOM 747 C C . GLU A 1 96 ? 0.095 15.187 11.726 1.00 94.88 96 GLU A C 1
ATOM 749 O O . GLU A 1 96 ? -1.033 14.827 11.395 1.00 94.88 96 GLU A O 1
ATOM 754 N N . THR A 1 97 ? 0.747 16.154 11.072 1.00 96.00 97 THR A N 1
ATOM 755 C CA . THR A 1 97 ? 0.161 16.900 9.947 1.00 96.00 97 THR A CA 1
ATOM 756 C C . THR A 1 97 ? -0.249 15.975 8.806 1.00 96.00 97 THR A C 1
ATOM 758 O O . THR A 1 97 ? -1.317 16.140 8.222 1.00 96.00 97 THR A O 1
ATOM 761 N N . LEU A 1 98 ? 0.582 14.976 8.508 1.00 96.31 98 LEU A N 1
ATOM 762 C CA . LEU A 1 98 ? 0.322 14.002 7.456 1.00 96.31 98 LEU A CA 1
ATOM 763 C C . LEU A 1 98 ? -0.861 13.095 7.814 1.00 96.31 98 LEU A C 1
ATOM 765 O O . LEU A 1 98 ? -1.736 12.869 6.986 1.00 96.31 98 LEU A O 1
ATOM 769 N N . ILE A 1 99 ? -0.938 12.646 9.065 1.00 96.56 99 ILE A N 1
ATOM 770 C CA . ILE A 1 99 ? -2.039 11.825 9.580 1.00 96.56 99 ILE A CA 1
ATOM 771 C C . ILE A 1 99 ? -3.362 12.589 9.541 1.00 96.56 99 ILE A C 1
ATOM 773 O O . ILE A 1 99 ? -4.359 12.055 9.061 1.00 96.56 99 ILE A O 1
ATOM 777 N N . ARG A 1 100 ? -3.375 13.850 9.988 1.00 96.25 100 ARG A N 1
ATOM 778 C CA . ARG A 1 100 ? -4.567 14.710 9.904 1.00 96.25 100 ARG A CA 1
ATOM 779 C C . ARG A 1 100 ? -5.036 14.864 8.461 1.00 96.25 100 ARG A C 1
ATOM 781 O O . ARG A 1 100 ? -6.219 14.721 8.186 1.00 96.25 100 ARG A O 1
ATOM 788 N N . LYS A 1 101 ? -4.101 15.032 7.528 1.00 96.19 101 LYS A N 1
ATOM 789 C CA . LYS A 1 101 ? -4.413 15.134 6.103 1.00 96.19 101 LYS A CA 1
ATOM 790 C C . LYS A 1 101 ? -5.021 13.857 5.520 1.00 96.19 101 LYS A C 1
ATOM 792 O O . LYS A 1 101 ? -6.012 13.936 4.802 1.00 96.19 101 LYS A O 1
ATOM 797 N N . ILE A 1 102 ? -4.479 12.691 5.878 1.00 96.25 102 ILE A N 1
ATOM 798 C CA . ILE A 1 102 ? -5.040 11.379 5.507 1.00 96.25 102 ILE A CA 1
ATOM 799 C C . ILE A 1 102 ? -6.482 11.244 6.018 1.00 96.25 102 ILE A C 1
ATOM 801 O O . ILE A 1 102 ? -7.354 10.779 5.281 1.00 96.25 102 ILE A O 1
ATOM 805 N N . ILE A 1 103 ? -6.744 11.676 7.258 1.00 96.00 103 ILE A N 1
ATOM 806 C CA . ILE A 1 103 ? -8.089 11.691 7.851 1.00 96.00 103 ILE A CA 1
ATOM 807 C C . ILE A 1 103 ? -9.023 12.607 7.050 1.00 96.00 103 ILE A C 1
ATOM 809 O O . ILE A 1 103 ? -10.100 12.169 6.642 1.00 96.00 103 ILE A O 1
ATOM 813 N N . ASP A 1 104 ? -8.600 13.845 6.789 1.00 95.12 104 ASP A N 1
ATOM 814 C CA . ASP A 1 104 ? -9.404 14.861 6.100 1.00 95.12 104 ASP A CA 1
ATOM 815 C C . ASP A 1 104 ? -9.758 14.440 4.666 1.00 95.12 104 ASP A C 1
ATOM 817 O O . ASP A 1 104 ? -10.901 14.594 4.224 1.00 95.12 104 ASP A O 1
ATOM 821 N N . GLN A 1 105 ? -8.803 13.840 3.952 1.00 94.94 105 GLN A N 1
ATOM 822 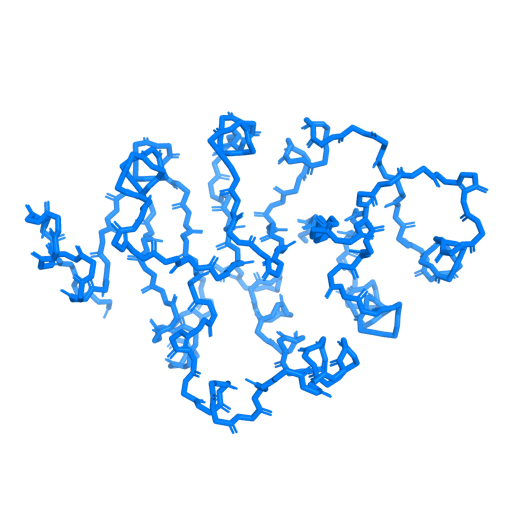C CA . GLN A 1 105 ? -8.999 13.296 2.605 1.00 94.94 105 GLN A CA 1
ATOM 823 C C . GLN A 1 105 ? -9.704 11.933 2.592 1.00 94.94 105 GLN A C 1
ATOM 825 O O . GLN A 1 105 ? -10.035 11.425 1.522 1.00 94.94 105 GLN A O 1
ATOM 830 N N . LYS A 1 106 ? -9.981 11.349 3.765 1.00 96.00 106 LYS A N 1
ATOM 831 C CA . LYS A 1 106 ? -10.663 10.055 3.929 1.00 96.00 106 LYS A CA 1
ATOM 832 C C . LYS A 1 106 ? -9.941 8.889 3.249 1.00 96.00 106 LYS A C 1
ATOM 834 O O . LYS A 1 106 ? -10.585 7.919 2.845 1.00 96.00 106 LYS A O 1
ATOM 839 N N . ILE A 1 107 ? -8.616 8.969 3.167 1.00 96.75 107 ILE A N 1
ATOM 840 C CA . ILE A 1 107 ? -7.767 7.885 2.671 1.00 96.75 107 ILE A CA 1
ATOM 841 C C . ILE A 1 107 ? -7.765 6.766 3.715 1.00 96.75 107 ILE A C 1
ATOM 843 O O . ILE A 1 107 ? -7.670 7.022 4.918 1.00 96.75 107 ILE A O 1
ATOM 847 N N . SER A 1 108 ? -7.880 5.518 3.263 1.00 97.50 108 SER A N 1
ATOM 848 C CA . SER A 1 108 ? -7.757 4.366 4.155 1.00 97.50 108 SER A CA 1
ATOM 849 C C . SER A 1 108 ? -6.284 4.019 4.327 1.00 97.50 108 SER A C 1
ATOM 851 O O . SER A 1 108 ? -5.617 3.672 3.357 1.00 97.50 108 SER A O 1
ATOM 853 N N . LEU A 1 109 ? -5.768 4.138 5.546 1.00 97.81 109 LEU A N 1
ATOM 854 C CA . LEU A 1 109 ? -4.364 3.923 5.874 1.00 97.81 109 LEU A CA 1
ATOM 855 C C . LEU A 1 109 ? -4.173 2.576 6.563 1.00 97.81 109 LEU A C 1
ATOM 857 O O . LEU A 1 109 ? -4.752 2.322 7.622 1.00 97.81 109 LEU A O 1
ATOM 861 N N . PHE A 1 110 ? -3.276 1.783 5.993 1.00 97.50 110 PHE A N 1
ATOM 862 C CA . PHE A 1 110 ? -2.730 0.572 6.575 1.00 97.50 110 PHE A CA 1
ATOM 863 C C . PHE A 1 110 ? -1.260 0.800 6.902 1.00 97.50 110 PHE A C 1
ATOM 865 O O . PHE A 1 110 ? -0.455 1.054 6.003 1.00 97.50 110 PHE A O 1
ATOM 872 N N . ASP A 1 111 ? -0.926 0.701 8.187 1.00 95.62 111 ASP A N 1
ATOM 873 C CA . ASP A 1 111 ? 0.454 0.694 8.649 1.00 95.62 111 ASP A CA 1
ATOM 874 C C . ASP A 1 111 ? 0.924 -0.752 8.770 1.00 95.62 111 ASP A C 1
ATOM 876 O O . ASP A 1 111 ? 0.612 -1.452 9.738 1.00 95.62 111 ASP A O 1
ATOM 880 N N . TYR A 1 112 ? 1.683 -1.220 7.779 1.00 91.62 112 TYR A N 1
ATOM 881 C CA . TYR A 1 112 ? 2.133 -2.607 7.785 1.00 91.62 112 TYR A CA 1
ATOM 882 C C . TYR A 1 112 ? 3.061 -2.905 8.969 1.00 91.62 112 TYR A C 1
ATOM 884 O O . TYR A 1 112 ? 3.191 -4.067 9.349 1.00 91.62 112 TYR A O 1
ATOM 892 N N . SER A 1 113 ? 3.682 -1.894 9.598 1.00 88.69 113 SER A N 1
ATOM 893 C CA . SER A 1 113 ? 4.557 -2.097 10.761 1.00 88.69 113 SER A CA 1
ATOM 894 C C . SER A 1 113 ? 3.813 -2.655 11.981 1.00 88.69 113 SER A C 1
ATOM 896 O O . SER A 1 113 ? 4.423 -3.308 12.833 1.00 88.69 113 SER A O 1
ATOM 898 N N . GLN A 1 114 ? 2.486 -2.499 12.013 1.00 89.56 114 GLN A N 1
ATOM 899 C CA . GLN A 1 114 ? 1.598 -3.063 13.030 1.00 89.56 114 GLN A CA 1
ATOM 900 C C . GLN A 1 114 ? 1.337 -4.568 12.831 1.00 89.56 114 GLN A C 1
ATOM 902 O O . GLN A 1 114 ? 0.837 -5.245 13.735 1.00 89.56 114 GLN A O 1
ATOM 907 N N . ILE A 1 115 ? 1.700 -5.134 11.673 1.00 88.56 115 ILE A N 1
ATOM 908 C CA . ILE A 1 115 ? 1.548 -6.565 11.402 1.00 88.56 115 ILE A CA 1
ATOM 909 C C . ILE A 1 115 ? 2.506 -7.354 12.299 1.00 88.56 115 ILE A C 1
ATOM 911 O O . ILE A 1 115 ? 3.736 -7.322 12.159 1.00 88.56 115 ILE A O 1
ATOM 915 N N . LYS A 1 116 ? 1.933 -8.122 13.231 1.00 77.00 116 LYS A N 1
ATOM 916 C CA . LYS A 1 116 ? 2.693 -8.975 14.152 1.00 77.00 116 LYS A CA 1
ATOM 917 C C . LYS A 1 116 ? 3.594 -9.935 13.369 1.00 77.00 116 LYS A C 1
ATOM 919 O O . LYS A 1 116 ? 3.148 -10.667 12.494 1.00 77.00 116 LYS A O 1
ATOM 924 N N . GLY A 1 117 ? 4.877 -9.959 13.725 1.00 68.81 117 GLY A N 1
ATOM 925 C CA . GLY A 1 117 ? 5.884 -10.806 13.078 1.00 68.81 117 GLY A CA 1
ATOM 926 C C . GLY A 1 117 ? 6.670 -10.118 11.961 1.00 68.81 117 GLY A C 1
ATOM 927 O O . GLY A 1 117 ? 7.741 -10.620 11.623 1.00 68.81 117 GLY A O 1
ATOM 928 N N . LEU A 1 118 ? 6.224 -8.954 11.471 1.00 69.44 118 LEU A N 1
ATOM 929 C CA . LEU A 1 118 ? 6.978 -8.144 10.514 1.00 69.44 118 LEU A CA 1
ATOM 930 C C . LEU A 1 118 ? 8.246 -7.560 11.163 1.00 69.44 118 LEU A C 1
ATOM 932 O O . LEU A 1 118 ? 9.362 -7.836 10.731 1.00 69.44 118 LEU A O 1
ATOM 936 N N . THR A 1 119 ? 8.091 -6.835 12.270 1.00 56.19 119 THR A N 1
ATOM 937 C CA . THR A 1 119 ? 9.188 -6.132 12.968 1.00 56.19 119 THR A CA 1
ATOM 938 C C . THR A 1 119 ? 10.228 -7.064 13.597 1.00 56.19 119 THR A C 1
ATOM 940 O O . THR A 1 119 ? 11.384 -6.686 13.757 1.00 56.19 119 THR A O 1
ATOM 943 N N . LYS A 1 120 ? 9.856 -8.311 13.923 1.00 53.97 120 LYS A N 1
ATOM 944 C CA . LYS A 1 120 ? 10.809 -9.343 14.377 1.00 53.97 120 LYS A CA 1
ATOM 945 C C . LYS A 1 120 ? 11.587 -9.990 13.231 1.00 53.97 120 LYS A C 1
ATOM 947 O O . LYS A 1 120 ? 12.667 -10.521 13.473 1.00 53.97 120 LYS A O 1
ATOM 952 N N . ARG A 1 121 ? 11.026 -10.005 12.018 1.00 54.72 121 ARG A N 1
ATOM 953 C CA . ARG A 1 121 ? 11.643 -10.626 10.838 1.00 54.72 121 ARG A CA 1
ATOM 954 C C . ARG A 1 121 ? 12.513 -9.658 10.058 1.00 54.72 121 ARG A C 1
ATOM 956 O O . ARG A 1 121 ? 13.451 -10.113 9.410 1.00 54.72 121 ARG A O 1
ATOM 963 N N . PHE A 1 122 ? 12.219 -8.360 10.130 1.00 62.97 122 PHE A N 1
ATOM 964 C CA . PHE A 1 122 ? 12.822 -7.393 9.233 1.00 62.97 122 PHE A CA 1
ATOM 965 C C . PHE A 1 122 ? 13.701 -6.360 9.941 1.00 62.97 122 PHE A C 1
ATOM 967 O O . PHE A 1 122 ? 13.224 -5.500 10.672 1.00 62.97 122 PHE A O 1
ATOM 974 N N . GLY A 1 123 ? 15.014 -6.490 9.740 1.00 59.16 123 GLY A N 1
ATOM 975 C CA . GLY A 1 123 ? 16.052 -5.617 10.291 1.00 59.16 123 GLY A CA 1
ATOM 976 C C . GLY A 1 123 ? 16.929 -5.017 9.184 1.00 59.16 123 GLY A C 1
ATOM 977 O O . GLY A 1 123 ? 16.635 -5.186 8.003 1.00 59.16 123 GLY A O 1
ATOM 978 N N . PRO A 1 124 ? 18.067 -4.377 9.511 1.00 53.12 124 PRO A N 1
ATOM 979 C CA . PRO A 1 124 ? 18.919 -3.684 8.530 1.00 53.12 124 PRO A CA 1
ATOM 980 C C . PRO A 1 124 ? 19.526 -4.585 7.435 1.00 53.12 124 PRO A C 1
ATOM 982 O O . PRO A 1 124 ? 20.153 -4.080 6.508 1.00 53.12 124 PRO A O 1
ATOM 985 N N . ARG A 1 125 ? 19.375 -5.912 7.542 1.00 54.34 125 ARG A N 1
ATOM 986 C CA . ARG A 1 125 ? 19.857 -6.910 6.570 1.00 54.34 125 ARG A CA 1
ATOM 987 C C . ARG A 1 125 ? 18.748 -7.557 5.743 1.00 54.34 125 ARG A C 1
ATOM 989 O O . ARG A 1 125 ? 19.037 -8.440 4.942 1.00 54.34 125 ARG A O 1
ATOM 996 N N . THR A 1 126 ? 17.501 -7.156 5.948 1.00 65.12 126 THR A N 1
ATOM 997 C CA . THR A 1 126 ? 16.370 -7.718 5.219 1.00 65.12 126 THR A CA 1
ATOM 998 C C . THR A 1 126 ? 16.447 -7.365 3.754 1.00 65.12 126 THR A C 1
ATOM 1000 O O . THR A 1 126 ? 16.587 -6.200 3.383 1.00 65.12 126 THR A O 1
ATOM 1003 N N . SER A 1 127 ? 16.337 -8.388 2.914 1.00 73.75 127 SER A N 1
ATOM 1004 C CA . SER A 1 127 ? 16.296 -8.176 1.477 1.00 73.75 127 SER A CA 1
ATOM 1005 C C . SER A 1 127 ? 14.913 -7.686 1.050 1.00 73.75 127 SER A C 1
ATOM 1007 O O . SER A 1 127 ? 13.887 -8.097 1.598 1.00 73.75 127 SER A O 1
ATOM 1009 N N . ARG A 1 128 ? 14.871 -6.869 -0.007 1.00 80.31 128 ARG A N 1
ATOM 1010 C CA . ARG A 1 128 ? 13.618 -6.493 -0.679 1.00 80.31 128 ARG A CA 1
ATOM 1011 C C . ARG A 1 128 ? 12.774 -7.713 -1.049 1.00 80.31 128 ARG A C 1
ATOM 1013 O O . ARG A 1 128 ? 11.552 -7.635 -1.019 1.00 80.31 128 ARG A O 1
ATOM 1020 N N . VAL A 1 129 ? 13.417 -8.834 -1.381 1.00 85.19 129 VAL A N 1
ATOM 1021 C CA . VAL A 1 129 ? 12.748 -10.085 -1.763 1.00 85.19 129 VAL A CA 1
ATOM 1022 C C . VAL A 1 129 ? 11.896 -10.626 -0.619 1.00 85.19 129 VAL A C 1
ATOM 1024 O O . VAL A 1 129 ? 10.720 -10.913 -0.821 1.00 85.19 129 VAL A O 1
ATOM 1027 N N . GLU A 1 130 ? 12.462 -10.738 0.583 1.00 85.00 130 GLU A N 1
ATOM 1028 C CA . GLU A 1 130 ? 11.730 -11.272 1.736 1.00 85.00 130 GLU A CA 1
ATOM 1029 C C . GLU A 1 130 ? 10.574 -10.357 2.141 1.00 85.00 130 GLU A C 1
ATOM 1031 O O . GLU A 1 130 ? 9.477 -10.846 2.407 1.00 85.00 130 GLU A O 1
ATOM 1036 N N . PHE A 1 131 ? 10.803 -9.040 2.135 1.00 86.81 131 PHE A N 1
ATOM 1037 C CA . PHE A 1 131 ? 9.756 -8.067 2.425 1.00 86.81 131 PHE A CA 1
ATOM 1038 C C . PHE A 1 131 ? 8.623 -8.135 1.392 1.00 86.81 131 PHE A C 1
ATOM 1040 O O . PHE A 1 131 ? 7.462 -8.277 1.771 1.00 86.81 131 PHE A O 1
ATOM 1047 N N . SER A 1 132 ? 8.956 -8.137 0.095 1.00 90.19 132 SER A N 1
ATOM 1048 C CA . SER A 1 132 ? 7.966 -8.224 -0.993 1.00 90.19 132 SER A CA 1
ATOM 1049 C C . SER A 1 132 ? 7.119 -9.487 -0.876 1.00 90.19 132 SER A C 1
ATOM 1051 O O . SER A 1 132 ? 5.898 -9.426 -0.983 1.00 90.19 132 SER A O 1
ATOM 1053 N N . ASN A 1 133 ? 7.754 -10.630 -0.602 1.00 90.88 133 ASN A N 1
ATOM 1054 C CA . ASN A 1 133 ? 7.057 -11.902 -0.424 1.00 90.88 133 ASN A CA 1
ATOM 1055 C C . ASN A 1 133 ? 6.170 -11.914 0.822 1.00 90.88 133 ASN A C 1
ATOM 1057 O O . ASN A 1 133 ? 5.128 -12.562 0.816 1.00 90.88 133 ASN A O 1
ATOM 1061 N N . PHE A 1 134 ? 6.575 -11.221 1.885 1.00 90.25 134 PHE A N 1
ATOM 1062 C CA . PHE A 1 134 ? 5.790 -11.142 3.108 1.00 90.25 134 PHE A CA 1
ATOM 1063 C C . PHE A 1 134 ? 4.541 -10.284 2.943 1.00 90.25 134 PHE A C 1
ATOM 1065 O O . PHE A 1 134 ? 3.488 -10.671 3.439 1.00 90.25 134 PHE A O 1
ATOM 1072 N N . ILE A 1 135 ? 4.644 -9.134 2.268 1.00 92.31 135 ILE A N 1
ATOM 1073 C CA . ILE A 1 135 ? 3.493 -8.236 2.117 1.00 92.31 135 ILE A CA 1
ATOM 1074 C C . ILE A 1 135 ? 2.529 -8.671 1.009 1.00 92.31 135 ILE A C 1
ATOM 1076 O O . ILE A 1 135 ? 1.357 -8.309 1.042 1.00 92.31 135 ILE A O 1
ATOM 1080 N N . LEU A 1 136 ? 3.004 -9.461 0.039 1.00 95.50 136 LEU A N 1
ATOM 1081 C CA . LEU A 1 136 ? 2.240 -9.863 -1.142 1.00 95.50 136 LEU A CA 1
ATOM 1082 C C . LEU A 1 136 ? 0.853 -10.465 -0.832 1.00 95.50 136 LEU A C 1
ATOM 1084 O O . LEU A 1 136 ? -0.096 -10.047 -1.493 1.00 95.50 136 LEU A O 1
ATOM 1088 N N . PRO A 1 137 ? 0.676 -11.381 0.145 1.00 95.44 137 PRO A N 1
ATOM 1089 C CA . PRO A 1 137 ? -0.646 -11.920 0.467 1.00 95.44 137 PRO A CA 1
ATOM 1090 C C . PRO A 1 137 ? -1.641 -10.837 0.904 1.00 95.44 137 PRO A C 1
ATOM 1092 O O . PRO A 1 137 ? -2.789 -10.861 0.478 1.00 95.44 137 PRO A O 1
ATOM 1095 N N . PHE A 1 138 ? -1.191 -9.849 1.683 1.00 95.50 138 PHE A N 1
ATOM 1096 C CA . PHE A 1 138 ? -2.034 -8.739 2.138 1.00 95.50 138 PHE A CA 1
ATOM 1097 C C . PHE A 1 138 ? -2.415 -7.806 0.987 1.00 95.50 138 PHE A C 1
ATOM 1099 O O . PHE A 1 138 ? -3.546 -7.333 0.915 1.00 95.50 138 PHE A O 1
ATOM 1106 N N . LEU A 1 139 ? -1.479 -7.560 0.066 1.00 96.88 139 LEU A N 1
ATOM 1107 C CA . LEU A 1 139 ? -1.746 -6.754 -1.123 1.00 96.88 139 LEU A CA 1
ATOM 1108 C C . LEU A 1 139 ? -2.736 -7.437 -2.067 1.00 96.88 139 LEU A C 1
ATOM 1110 O O . LEU A 1 139 ? -3.599 -6.752 -2.600 1.00 96.88 139 LEU A O 1
ATOM 1114 N N . LEU A 1 140 ? -2.634 -8.757 -2.255 1.00 97.50 140 LEU A N 1
ATOM 1115 C CA . LEU A 1 140 ? -3.607 -9.535 -3.031 1.00 97.50 140 LEU A CA 1
ATOM 1116 C C . LEU A 1 140 ? -4.997 -9.449 -2.404 1.00 97.50 140 LEU A C 1
ATOM 1118 O O . LEU A 1 140 ? -5.957 -9.099 -3.079 1.00 97.50 140 LEU A O 1
ATOM 1122 N N . GLU A 1 141 ? -5.088 -9.674 -1.097 1.00 97.19 141 GLU A N 1
ATOM 1123 C CA . GLU A 1 141 ? -6.354 -9.643 -0.369 1.00 97.19 141 GLU A CA 1
ATOM 1124 C C . GLU A 1 141 ? -7.039 -8.262 -0.466 1.00 97.19 141 GLU A C 1
ATOM 1126 O O . GLU A 1 141 ? -8.232 -8.165 -0.773 1.00 97.19 141 GLU A O 1
ATOM 1131 N N . LEU A 1 142 ? -6.272 -7.176 -0.300 1.00 97.25 142 LEU A N 1
ATOM 1132 C CA . LEU A 1 142 ? -6.760 -5.809 -0.512 1.00 97.25 142 LEU A CA 1
ATOM 1133 C C . LEU A 1 142 ? -7.108 -5.536 -1.982 1.00 97.25 142 LEU A C 1
ATOM 1135 O O . LEU A 1 142 ? -8.099 -4.862 -2.254 1.00 97.25 142 LEU A O 1
ATOM 1139 N N . ALA A 1 143 ? -6.332 -6.046 -2.936 1.00 97.19 143 ALA A N 1
ATOM 1140 C CA . ALA A 1 143 ? -6.572 -5.822 -4.358 1.00 97.19 143 ALA A CA 1
ATOM 1141 C C . ALA A 1 143 ? -7.805 -6.573 -4.890 1.00 97.19 143 ALA A C 1
ATOM 1143 O O . ALA A 1 143 ? -8.497 -6.061 -5.778 1.00 97.19 143 ALA A O 1
ATOM 1144 N N . ASP A 1 144 ? -8.096 -7.748 -4.333 1.00 96.75 144 ASP A N 1
ATOM 1145 C CA . ASP A 1 144 ? -9.244 -8.585 -4.681 1.00 96.75 144 ASP A CA 1
ATOM 1146 C C . ASP A 1 144 ? -10.532 -8.111 -4.003 1.00 96.75 144 ASP A C 1
ATOM 1148 O O . ASP A 1 144 ? -11.580 -8.007 -4.648 1.00 96.75 144 ASP A O 1
ATOM 1152 N N . LYS A 1 145 ? -10.474 -7.816 -2.697 1.00 96.31 145 LYS A N 1
ATOM 1153 C CA . LYS A 1 145 ? -11.673 -7.569 -1.876 1.00 96.31 145 LYS A CA 1
ATOM 1154 C C . LYS A 1 145 ? -11.834 -6.113 -1.437 1.00 96.31 145 LYS A C 1
ATOM 1156 O O . LYS A 1 145 ? -12.897 -5.743 -0.923 1.00 96.31 145 LYS A O 1
ATOM 1161 N N . GLY A 1 146 ? -10.821 -5.270 -1.626 1.00 95.69 146 GLY A N 1
ATOM 1162 C CA . GLY A 1 146 ? -10.783 -3.925 -1.054 1.00 95.69 146 GLY A CA 1
ATOM 1163 C C . GLY A 1 146 ? -10.892 -3.974 0.469 1.00 95.69 146 GLY A C 1
ATOM 1164 O O . GLY A 1 146 ? -10.438 -4.913 1.118 1.00 95.69 146 GLY A O 1
ATOM 1165 N N . LEU A 1 147 ? -11.588 -3.001 1.057 1.00 95.31 147 LEU A N 1
ATOM 1166 C CA . LEU A 1 147 ? -11.800 -2.942 2.509 1.00 95.31 147 LEU A CA 1
ATOM 1167 C C . LEU A 1 147 ? -12.651 -4.100 3.065 1.00 95.31 147 LEU A C 1
ATOM 1169 O O . LEU A 1 147 ? -12.653 -4.318 4.273 1.00 95.31 147 LEU A O 1
ATOM 1173 N N . LYS A 1 148 ? -13.339 -4.887 2.220 1.00 95.50 148 LYS A N 1
ATOM 1174 C CA . LYS A 1 148 ? -14.065 -6.088 2.678 1.00 95.50 148 LYS A CA 1
ATOM 1175 C C . LYS A 1 148 ? -13.121 -7.183 3.179 1.00 95.50 148 LYS A C 1
ATOM 1177 O O . LYS A 1 148 ? -13.550 -7.995 3.992 1.00 95.50 148 LYS A O 1
ATOM 1182 N N . ALA A 1 149 ? -11.854 -7.162 2.756 1.00 95.25 149 ALA A N 1
ATOM 1183 C CA . ALA A 1 149 ? -10.786 -8.016 3.281 1.00 95.25 149 ALA A CA 1
ATOM 1184 C C . ALA A 1 149 ? -10.737 -8.022 4.815 1.00 95.25 149 ALA A C 1
ATOM 1186 O O . ALA A 1 149 ? -10.515 -9.050 5.448 1.00 95.25 149 ALA A O 1
ATOM 1187 N N . LEU A 1 150 ? -11.024 -6.869 5.421 1.00 95.00 150 LEU A N 1
ATOM 1188 C CA . LEU A 1 150 ? -10.984 -6.679 6.863 1.00 95.00 150 LEU A CA 1
ATOM 1189 C C . LEU A 1 150 ? -12.018 -7.518 7.619 1.00 95.00 150 LEU A C 1
ATOM 1191 O O . LEU A 1 150 ? -11.884 -7.676 8.823 1.00 95.00 150 LEU A O 1
ATOM 1195 N N . VAL A 1 151 ? -13.055 -8.054 6.970 1.00 93.44 151 VAL A N 1
ATOM 1196 C CA . VAL A 1 151 ? -14.027 -8.944 7.630 1.00 93.44 151 VAL A CA 1
ATOM 1197 C C . VAL A 1 151 ? -13.404 -10.313 7.918 1.00 93.44 151 VAL A C 1
ATOM 1199 O O . VAL A 1 151 ? -13.664 -10.909 8.965 1.00 93.44 151 VAL A O 1
ATOM 1202 N N . GLU A 1 152 ? -12.536 -10.789 7.031 1.00 90.44 152 GLU A N 1
ATOM 1203 C CA . GLU A 1 152 ? -11.982 -12.146 7.067 1.00 90.44 152 GLU A CA 1
ATOM 1204 C C . GLU A 1 152 ? -10.550 -12.174 7.621 1.00 90.44 152 GLU A C 1
ATOM 1206 O O . GLU A 1 152 ? -10.178 -13.124 8.307 1.00 90.44 152 GLU A O 1
ATOM 1211 N N . ASP A 1 153 ? -9.768 -11.116 7.391 1.00 92.56 153 ASP A N 1
ATOM 1212 C CA . ASP A 1 153 ? -8.351 -11.060 7.745 1.00 92.56 153 ASP A CA 1
ATOM 1213 C C . ASP A 1 153 ? -8.100 -10.209 9.005 1.00 92.56 153 ASP A C 1
ATOM 1215 O O . ASP A 1 153 ? -8.068 -8.974 8.988 1.00 92.56 153 ASP A O 1
ATOM 1219 N N . GLU A 1 154 ? -7.885 -10.891 10.133 1.00 91.94 154 GLU A N 1
ATOM 1220 C CA . GLU A 1 154 ? -7.523 -10.254 11.404 1.00 91.94 154 GLU A CA 1
ATOM 1221 C C . GLU A 1 154 ? -6.162 -9.545 11.347 1.00 91.94 154 GLU A C 1
ATOM 1223 O O . GLU A 1 154 ? -5.944 -8.544 12.030 1.00 91.94 154 GLU A O 1
ATOM 1228 N N . VAL A 1 155 ? -5.227 -10.037 10.536 1.00 92.38 155 VAL A N 1
ATOM 1229 C CA . VAL A 1 155 ? -3.899 -9.438 10.400 1.00 92.38 155 VAL A CA 1
ATOM 1230 C C . VAL A 1 155 ? -4.002 -8.091 9.694 1.00 92.38 155 VAL A C 1
ATOM 1232 O O . VAL A 1 155 ? -3.421 -7.115 10.171 1.00 92.38 155 VAL A O 1
ATOM 1235 N N . LEU A 1 156 ? -4.803 -8.003 8.631 1.00 94.31 156 LEU A N 1
ATOM 1236 C CA . LEU A 1 156 ? -5.121 -6.731 7.983 1.00 94.31 156 LEU A CA 1
ATOM 1237 C C . LEU A 1 156 ? -5.876 -5.778 8.914 1.00 94.31 156 LEU A C 1
ATOM 1239 O O . LEU A 1 156 ? -5.559 -4.589 8.929 1.00 94.31 156 LEU A O 1
ATOM 1243 N N . ARG A 1 157 ? -6.813 -6.273 9.738 1.00 94.06 157 ARG A N 1
ATOM 1244 C CA . ARG A 1 157 ? -7.468 -5.435 10.764 1.00 94.06 157 ARG A CA 1
ATOM 1245 C C . ARG A 1 157 ? -6.467 -4.835 11.744 1.00 94.06 157 ARG A C 1
ATOM 1247 O O . ARG A 1 157 ? -6.568 -3.660 12.066 1.00 94.06 157 ARG A O 1
ATOM 1254 N N . ASN A 1 158 ? -5.480 -5.613 12.184 1.00 91.94 158 ASN A N 1
ATOM 1255 C CA . ASN A 1 158 ? -4.431 -5.115 13.077 1.00 91.94 158 ASN A CA 1
ATOM 1256 C C . ASN A 1 158 ? -3.544 -4.044 12.414 1.00 91.94 158 ASN A C 1
ATOM 1258 O O . ASN A 1 158 ? -2.992 -3.198 13.113 1.00 91.94 158 ASN A O 1
ATOM 1262 N N . ALA A 1 159 ? -3.410 -4.072 11.085 1.00 94.94 159 ALA A N 1
ATOM 1263 C CA . ALA A 1 159 ? -2.691 -3.059 10.315 1.00 94.94 159 ALA A CA 1
ATOM 1264 C C . ALA A 1 159 ? -3.517 -1.796 10.027 1.00 94.94 159 ALA A C 1
ATOM 1266 O O . ALA A 1 159 ? -2.959 -0.789 9.587 1.00 94.94 159 ALA A O 1
ATOM 1267 N N . LEU A 1 160 ? -4.834 -1.829 10.248 1.00 97.06 160 LEU A N 1
ATOM 1268 C CA . LEU A 1 160 ? -5.714 -0.711 9.946 1.00 97.06 160 LEU A CA 1
ATOM 1269 C C . LEU A 1 160 ? -5.497 0.442 10.930 1.00 97.06 160 LEU A C 1
ATOM 1271 O O . LEU A 1 160 ? -5.675 0.306 12.139 1.00 97.06 160 LEU A O 1
ATOM 1275 N N . MET A 1 161 ? -5.186 1.616 10.385 1.00 97.31 161 MET A N 1
ATOM 1276 C CA . MET A 1 161 ? -4.999 2.840 11.161 1.00 97.31 161 MET A CA 1
ATOM 1277 C C . MET A 1 161 ? -6.199 3.767 11.034 1.00 97.31 161 MET A C 1
ATOM 1279 O O . MET A 1 161 ? -6.764 4.217 12.034 1.00 97.31 161 MET A O 1
ATOM 1283 N N . ILE A 1 162 ? -6.566 4.068 9.788 1.00 97.44 162 ILE A N 1
ATOM 1284 C CA . ILE A 1 162 ? -7.617 5.016 9.422 1.00 97.44 162 ILE A CA 1
ATOM 1285 C 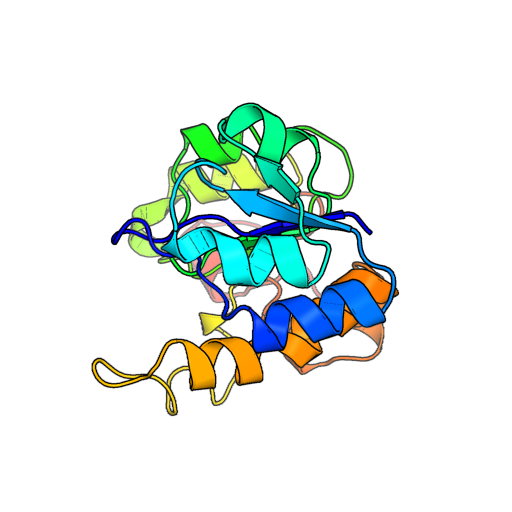C . ILE A 1 162 ? -8.441 4.389 8.303 1.00 97.44 162 ILE A C 1
ATOM 1287 O O . ILE A 1 162 ? -7.881 3.825 7.369 1.00 97.44 162 ILE A O 1
ATOM 1291 N N . MET A 1 163 ? -9.760 4.529 8.361 1.00 96.38 163 MET A N 1
ATOM 1292 C CA . MET A 1 163 ? -10.663 4.168 7.269 1.00 96.38 163 MET A CA 1
ATOM 1293 C C . MET A 1 163 ? -11.711 5.261 7.117 1.00 96.38 163 MET A C 1
ATOM 1295 O O . MET A 1 163 ? -12.406 5.599 8.075 1.00 96.38 163 MET A O 1
ATOM 1299 N N . HIS A 1 164 ? -11.810 5.841 5.920 1.00 93.62 164 HIS A N 1
ATOM 1300 C CA . HIS A 1 164 ? -12.791 6.884 5.587 1.00 93.62 164 HIS A CA 1
ATOM 1301 C C . HIS A 1 164 ? -12.860 8.055 6.589 1.00 93.62 164 HIS A C 1
ATOM 1303 O O . HIS A 1 164 ? -13.940 8.562 6.899 1.00 93.62 164 HIS A O 1
ATOM 1309 N N . GLY A 1 165 ? -11.705 8.483 7.108 1.00 94.25 165 GLY A N 1
ATOM 1310 C CA . GLY A 1 165 ? -11.594 9.584 8.075 1.00 94.25 165 GLY A CA 1
ATOM 1311 C C . GLY A 1 165 ? -11.892 9.202 9.530 1.00 94.25 165 GLY A C 1
ATOM 1312 O O . GLY A 1 165 ? -11.939 10.068 10.398 1.00 94.25 165 GLY A 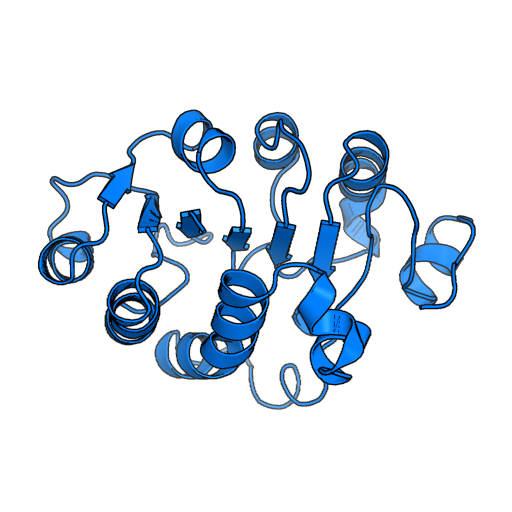O 1
ATOM 1313 N N . LYS A 1 166 ? -12.088 7.915 9.823 1.00 97.00 166 LYS A N 1
ATOM 1314 C CA . LYS A 1 166 ? -12.234 7.389 11.184 1.00 97.00 166 LYS A CA 1
ATOM 1315 C C . LYS A 1 166 ? -10.967 6.659 11.600 1.00 97.00 166 LYS A C 1
ATOM 1317 O O . LYS A 1 166 ? -10.403 5.916 10.802 1.00 97.00 166 LYS A O 1
ATOM 1322 N N . VAL A 1 167 ? -10.536 6.859 12.840 1.00 97.94 167 VAL A N 1
ATOM 1323 C CA . VAL A 1 167 ? -9.362 6.190 13.414 1.00 97.94 167 VAL A CA 1
ATOM 1324 C C . VAL A 1 167 ? -9.777 4.867 14.053 1.00 97.94 167 VAL A C 1
ATOM 1326 O O . VAL A 1 167 ? -10.758 4.839 14.787 1.00 97.94 167 VAL A O 1
ATOM 1329 N N . PHE A 1 168 ? -9.013 3.801 13.804 1.00 96.94 168 PHE A N 1
ATOM 1330 C CA . PHE A 1 168 ? -9.234 2.454 14.359 1.00 96.94 168 PHE A CA 1
ATOM 1331 C C . PHE A 1 168 ? -8.056 1.943 15.204 1.00 96.94 168 PHE A C 1
ATOM 1333 O O . PHE A 1 168 ? -8.154 0.911 15.862 1.00 96.94 168 PHE A O 1
ATOM 1340 N N . ASN A 1 169 ? -6.935 2.667 15.218 1.00 96.06 169 ASN A N 1
ATOM 1341 C CA . ASN 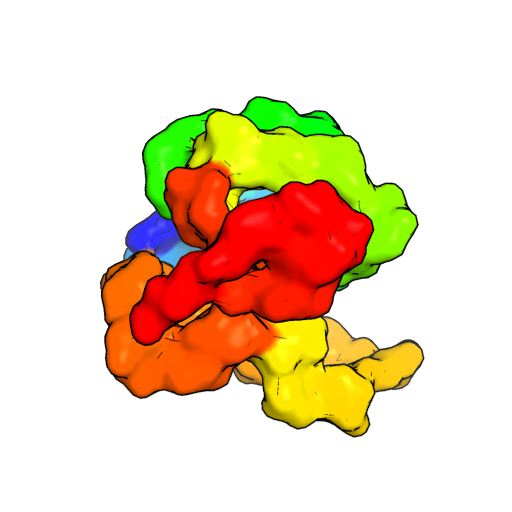A 1 169 ? -5.772 2.316 16.023 1.00 96.06 169 ASN A CA 1
ATOM 1342 C C . ASN A 1 169 ? -5.719 3.126 17.330 1.00 96.06 169 ASN A C 1
ATOM 1344 O O . ASN A 1 169 ? -5.685 4.359 17.318 1.00 96.06 169 ASN A O 1
ATOM 1348 N N . ASN A 1 170 ? -5.637 2.417 18.460 1.00 94.94 170 ASN A N 1
ATOM 1349 C CA . ASN A 1 170 ? -5.647 3.009 19.801 1.00 94.94 170 ASN A CA 1
ATOM 1350 C C . ASN A 1 170 ? -4.430 3.896 20.105 1.00 94.94 170 ASN A C 1
ATOM 1352 O O . ASN A 1 170 ? -4.572 4.895 20.812 1.00 94.94 170 ASN A O 1
ATOM 1356 N N . GLU A 1 171 ? -3.241 3.551 19.601 1.00 94.44 171 GLU A N 1
ATOM 1357 C CA . GLU A 1 171 ? -2.029 4.353 19.810 1.00 94.44 171 GLU A CA 1
ATOM 1358 C C . GLU A 1 171 ? -2.142 5.690 19.072 1.00 94.44 171 GLU A C 1
ATOM 1360 O O . GLU A 1 171 ? -1.912 6.740 19.670 1.00 94.44 171 GLU A O 1
ATOM 1365 N N . LEU A 1 172 ? -2.579 5.663 17.808 1.00 95.69 172 LEU A N 1
ATOM 1366 C CA . LEU A 1 172 ? -2.823 6.865 17.008 1.00 95.69 172 LEU A CA 1
ATOM 1367 C C . LEU A 1 172 ? -3.889 7.755 17.651 1.00 95.69 172 LEU A C 1
ATOM 1369 O O . LEU A 1 172 ? -3.674 8.959 17.799 1.00 95.69 172 LEU A O 1
ATOM 1373 N N . ALA A 1 173 ? -5.017 7.167 18.057 1.00 96.62 173 ALA A N 1
ATOM 1374 C CA . ALA A 1 173 ? -6.107 7.891 18.703 1.00 96.62 173 ALA A CA 1
ATOM 1375 C C . ALA A 1 173 ? -5.642 8.588 19.988 1.00 96.62 173 ALA A C 1
ATOM 1377 O O . ALA A 1 173 ? -5.886 9.781 20.179 1.00 96.62 173 ALA A O 1
ATOM 1378 N N . SER A 1 174 ? -4.909 7.859 20.833 1.00 96.19 174 SER A N 1
ATOM 1379 C CA . SER A 1 174 ? -4.394 8.373 22.104 1.00 96.19 174 SER A CA 1
ATOM 1380 C C . SER A 1 174 ? -3.347 9.466 21.898 1.00 96.19 174 SER A C 1
ATOM 1382 O O . SER A 1 174 ? -3.378 10.482 22.588 1.00 96.19 174 SER A O 1
ATOM 1384 N N . LEU A 1 175 ? -2.435 9.289 20.936 1.00 95.88 175 LEU A N 1
ATOM 1385 C CA . LEU A 1 175 ? -1.356 10.241 20.666 1.00 95.88 175 LEU A CA 1
ATOM 1386 C C . LEU A 1 175 ? -1.882 11.596 20.168 1.00 95.88 175 LEU A C 1
ATOM 1388 O O . LEU A 1 175 ? -1.331 12.634 20.531 1.00 95.88 175 LEU A O 1
ATOM 1392 N N . PHE A 1 176 ? -2.946 11.595 19.360 1.00 94.50 176 PHE A N 1
ATOM 1393 C CA . PHE A 1 176 ? -3.492 12.809 18.736 1.00 94.50 176 PHE A CA 1
ATOM 1394 C C . PHE A 1 176 ? -4.822 13.287 19.317 1.00 94.50 176 PHE A C 1
ATOM 1396 O O . PHE A 1 176 ? -5.405 14.233 18.782 1.00 94.50 176 PHE A O 1
ATOM 1403 N N . HIS A 1 177 ? -5.280 12.680 20.416 1.00 95.12 177 HIS A N 1
ATOM 1404 C CA . HIS A 1 177 ? -6.550 12.994 21.078 1.00 95.12 177 HIS A CA 1
ATOM 1405 C C . HIS A 1 177 ? -7.752 12.907 20.118 1.00 95.12 177 HIS A C 1
ATOM 1407 O O . HIS A 1 177 ? -8.613 13.786 20.081 1.00 95.12 177 HIS A O 1
ATOM 1413 N N . LEU A 1 178 ? -7.784 11.847 19.307 1.00 94.81 178 LEU A N 1
ATOM 1414 C CA . LEU A 1 178 ? -8.826 11.577 18.316 1.00 94.81 178 LEU A CA 1
ATOM 1415 C C . LEU A 1 178 ? -9.772 10.472 18.813 1.00 94.81 178 LEU A C 1
ATOM 1417 O O . LEU A 1 178 ? -9.347 9.605 19.578 1.00 94.81 178 LEU A O 1
ATOM 1421 N N . PRO A 1 179 ? -11.045 10.456 18.376 1.00 95.94 179 PRO A N 1
ATOM 1422 C CA . PRO A 1 179 ? -11.945 9.351 18.685 1.00 95.94 179 PRO A CA 1
ATOM 1423 C C . PRO A 1 179 ? -11.451 8.061 18.021 1.00 95.94 179 PRO A C 1
ATOM 1425 O O . PRO A 1 179 ? -11.182 8.045 16.820 1.00 95.94 179 PRO A O 1
ATOM 1428 N N . CYS A 1 180 ? -11.360 6.983 18.801 1.00 96.38 180 CYS A N 1
ATOM 1429 C CA . CYS A 1 180 ? -11.090 5.645 18.285 1.00 96.38 180 CYS A CA 1
ATOM 1430 C C . CYS A 1 180 ? -12.408 4.908 18.040 1.00 96.38 180 CYS A C 1
ATOM 1432 O O . CYS A 1 180 ? -13.308 4.941 18.883 1.00 96.38 180 CYS A O 1
ATOM 1434 N N . HIS A 1 181 ? -12.515 4.253 16.893 1.00 95.75 181 HIS A N 1
ATOM 1435 C CA . HIS A 1 181 ? -13.646 3.422 16.516 1.00 95.75 181 HIS A CA 1
ATOM 1436 C C . HIS A 1 181 ? -13.282 1.943 16.626 1.00 95.75 181 HIS A C 1
ATOM 1438 O O . HIS A 1 181 ? -12.141 1.550 16.394 1.00 95.75 181 HIS A O 1
ATOM 1444 N N . GLU A 1 182 ? -14.281 1.126 16.940 1.00 89.62 182 GLU A N 1
ATOM 1445 C CA . GLU A 1 182 ? -14.173 -0.328 16.862 1.00 89.62 182 GLU A CA 1
ATOM 1446 C C . GLU A 1 182 ? -14.493 -0.794 15.440 1.00 89.62 182 GLU A C 1
ATOM 1448 O O . GLU A 1 182 ? -15.303 -0.169 14.745 1.00 89.62 182 GLU A O 1
ATOM 1453 N N . PHE A 1 183 ? -13.816 -1.861 15.015 1.00 79.62 183 PHE A N 1
ATOM 1454 C CA . PHE A 1 183 ? -14.021 -2.498 13.719 1.00 79.62 183 PHE A CA 1
ATOM 1455 C C . PHE A 1 183 ? -15.115 -3.566 13.794 1.00 79.62 183 PHE A C 1
ATOM 1457 O O . PHE A 1 183 ? -15.042 -4.403 14.723 1.00 79.62 183 PHE A O 1
#